Protein AF-0000000085123561 (afdb_homodimer)

Nearest PDB structures (foldseek):
  6b87-assembly1_A-2  TM=7.615E-01  e=7.372E+00  synthetic construct
  6b87-assembly2_B-3  TM=7.645E-01  e=9.432E+00  synthetic construct
  6b87-assembly1_A-2  TM=7.604E-01  e=7.372E+00  synthetic construct
  6b87-assembly2_B-3  TM=7.633E-01  e=9.432E+00  synthetic construct

Foldseek 3Di:
DVVVVVVVVVVVVVVVVVVVVVVVVVVVVVPCVVVVVVVVVVVVVVVVVVVVVVVVVVVLVVCVVVVHDSVVCVVVVVVVVVVVVVVVVVVVVVCVVVVVVV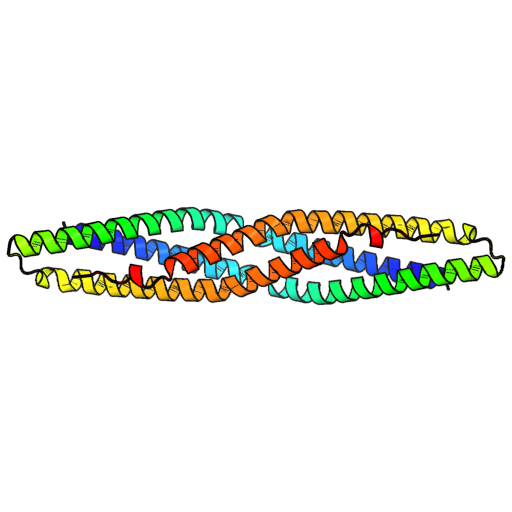VVVVVVVVVVVVVPPVPVPDPPD/DVVVVVVVVVVVVVVVVVVVVVVVVVVVVVPCVVVVVVVVVVVVVVVVVVVVVVVVVVVLVVCVVVVHDSVVCVVVVVVVVVVVVVVVVVVVVVCVVVVVVVVVVVVVVVVVVVVPPVPVPDPPD

Structure (mmCIF, N/CA/C/O backbone):
data_AF-0000000085123561-model_v1
#
loop_
_entity.id
_entity.type
_entity.pdbx_description
1 polymer 'FlgN family protein'
#
loop_
_atom_site.group_PDB
_atom_site.id
_atom_site.type_symbol
_atom_site.label_atom_id
_atom_site.label_alt_id
_atom_site.label_comp_id
_atom_site.label_asym_id
_atom_site.label_entity_id
_atom_site.label_seq_id
_atom_site.pdbx_PDB_ins_code
_atom_site.Cartn_x
_atom_site.Cartn_y
_atom_site.Cartn_z
_atom_site.occupancy
_atom_site.B_iso_or_equiv
_atom_site.auth_s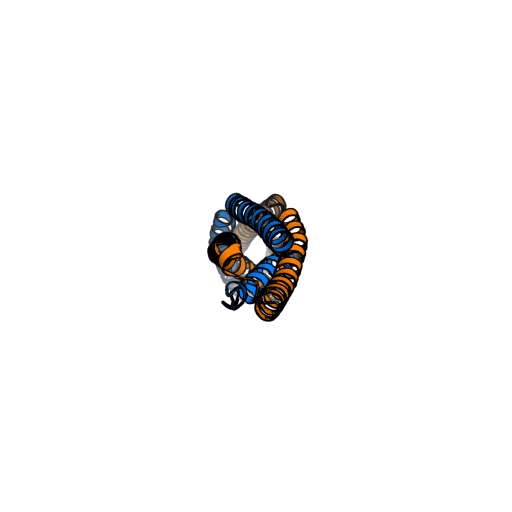eq_id
_atom_site.auth_comp_id
_atom_site.auth_asym_id
_atom_site.auth_atom_id
_atom_site.pdbx_PDB_model_num
ATOM 1 N N . MET A 1 1 ? -0.813 38.312 21 1 85 1 MET A N 1
ATOM 2 C CA . MET A 1 1 ? -1.494 37.031 21.031 1 85 1 MET A CA 1
ATOM 3 C C . MET A 1 1 ? -1.648 36.438 19.625 1 85 1 MET A C 1
ATOM 5 O O . MET A 1 1 ? -1.277 35.312 19.375 1 85 1 MET A O 1
ATOM 9 N N . ILE A 1 2 ? -1.761 37.375 18.703 1 90.06 2 ILE A N 1
ATOM 10 C CA . ILE A 1 2 ? -1.997 36.906 17.344 1 90.06 2 ILE A CA 1
ATOM 11 C C . ILE A 1 2 ? -0.682 36.469 16.703 1 90.06 2 ILE A C 1
ATOM 13 O O . ILE A 1 2 ? -0.621 35.406 16.062 1 90.06 2 ILE A O 1
ATOM 17 N N . LYS A 1 3 ? 0.391 37.281 17 1 90.94 3 LYS A N 1
ATOM 18 C CA . LYS A 1 3 ? 1.692 36.938 16.438 1 90.94 3 LYS A CA 1
ATOM 19 C C . LYS A 1 3 ? 2.193 35.594 16.938 1 90.94 3 LYS A C 1
ATOM 21 O O . LYS A 1 3 ? 2.744 34.781 16.172 1 90.94 3 LYS A O 1
ATOM 26 N N . ASN A 1 4 ? 1.927 35.281 18.188 1 94.25 4 ASN A N 1
ATOM 27 C CA . ASN A 1 4 ? 2.332 34.031 18.766 1 94.25 4 ASN A CA 1
ATOM 28 C C . ASN A 1 4 ? 1.591 32.844 18.125 1 94.25 4 ASN A C 1
ATOM 30 O O . ASN A 1 4 ? 2.186 31.797 17.859 1 94.25 4 ASN A O 1
ATOM 34 N N . ILE A 1 5 ? 0.312 33 17.844 1 96.19 5 ILE A N 1
ATOM 35 C CA . ILE A 1 5 ? -0.51 31.953 17.234 1 96.19 5 ILE A CA 1
ATOM 36 C C . ILE A 1 5 ? -0.031 31.688 15.805 1 96.19 5 ILE A C 1
ATOM 38 O O . ILE A 1 5 ? 0.181 30.547 15.414 1 96.19 5 ILE A O 1
ATOM 42 N N . THR A 1 6 ? 0.221 32.781 15.062 1 95 6 THR A N 1
ATOM 43 C CA . THR A 1 6 ? 0.634 32.625 13.672 1 95 6 THR A CA 1
ATOM 44 C C . THR A 1 6 ? 2.025 32 13.594 1 95 6 THR A C 1
ATOM 46 O O . THR A 1 6 ? 2.297 31.172 12.711 1 95 6 THR A O 1
ATOM 49 N N . ASP A 1 7 ? 2.879 32.406 14.547 1 95.62 7 ASP A N 1
ATOM 50 C CA . ASP A 1 7 ? 4.223 31.828 14.57 1 95.62 7 ASP A CA 1
ATOM 51 C C . ASP A 1 7 ? 4.18 30.328 14.867 1 95.62 7 ASP A C 1
ATOM 53 O O . ASP A 1 7 ? 4.898 29.547 14.242 1 95.62 7 ASP A O 1
ATOM 57 N N . GLU A 1 8 ? 3.348 29.922 15.781 1 96.75 8 GLU A N 1
ATOM 58 C CA . GLU A 1 8 ? 3.219 28.516 16.109 1 96.75 8 GLU A CA 1
ATOM 59 C C . GLU A 1 8 ? 2.627 27.719 14.945 1 96.75 8 GLU A C 1
ATOM 61 O O . GLU A 1 8 ? 3.105 26.641 14.617 1 96.75 8 GLU A O 1
ATOM 66 N N . MET A 1 9 ? 1.614 28.266 14.336 1 96.38 9 MET A N 1
ATOM 67 C CA . MET A 1 9 ? 1.015 27.609 13.18 1 96.38 9 MET A CA 1
ATOM 68 C C . MET A 1 9 ? 2.033 27.453 12.055 1 96.38 9 MET A C 1
ATOM 70 O O . MET A 1 9 ? 2.139 26.391 11.445 1 96.38 9 MET A O 1
ATOM 74 N N . SER A 1 10 ? 2.799 28.531 11.82 1 96.25 10 SER A N 1
ATOM 75 C CA . SER A 1 10 ? 3.816 28.484 10.773 1 96.25 10 SER A CA 1
ATOM 76 C C . SER A 1 10 ? 4.852 27.406 11.055 1 96.25 10 SER A C 1
ATOM 78 O O . SER A 1 10 ? 5.25 26.672 10.141 1 96.25 10 SER A O 1
ATOM 80 N N . SER A 1 11 ? 5.223 27.312 12.297 1 97.44 11 SER A N 1
ATOM 81 C CA . SER A 1 11 ? 6.191 26.297 12.695 1 97.44 11 SER A CA 1
ATOM 82 C C . SER A 1 11 ? 5.648 24.891 12.445 1 97.44 11 SER A C 1
ATOM 84 O O . SER A 1 11 ? 6.363 24.031 11.938 1 97.44 11 SER A O 1
ATOM 86 N N . LEU A 1 12 ? 4.379 24.688 12.758 1 97.06 12 LEU A N 1
ATOM 87 C CA . LEU A 1 12 ? 3.74 23.391 12.562 1 97.06 12 LEU A CA 1
ATOM 88 C C . LEU A 1 12 ? 3.596 23.062 11.078 1 97.06 12 LEU A C 1
ATOM 90 O O . LEU A 1 12 ? 3.795 21.922 10.664 1 97.06 12 LEU A O 1
ATOM 94 N N . VAL A 1 13 ? 3.312 24.047 10.281 1 96.31 13 VAL A N 1
ATOM 95 C CA . VAL A 1 13 ? 3.178 23.844 8.844 1 96.31 13 VAL A CA 1
ATOM 96 C C . VAL A 1 13 ? 4.516 23.422 8.25 1 96.31 13 VAL A C 1
ATOM 98 O O . VAL A 1 13 ? 4.574 22.516 7.41 1 96.31 13 VAL A O 1
ATOM 101 N N . ILE A 1 14 ? 5.559 24.078 8.711 1 96.38 14 ILE A N 1
ATOM 102 C CA . ILE A 1 14 ? 6.895 23.75 8.227 1 96.38 14 ILE A CA 1
ATOM 103 C C . ILE A 1 14 ? 7.234 22.297 8.586 1 96.38 14 ILE A C 1
ATOM 105 O O . ILE A 1 14 ? 7.73 21.547 7.746 1 96.38 14 ILE A O 1
ATOM 109 N N . LYS A 1 15 ? 6.918 21.875 9.789 1 96.69 15 LYS A N 1
ATOM 110 C CA . LYS A 1 15 ? 7.16 20.5 10.227 1 96.69 15 LYS A CA 1
ATOM 111 C C . LYS A 1 15 ? 6.359 19.516 9.398 1 96.69 15 LYS A C 1
ATOM 113 O O . LYS A 1 15 ? 6.871 18.453 9.008 1 96.69 15 LYS A O 1
ATOM 118 N N . MET A 1 16 ? 5.145 19.828 9.125 1 95.69 16 MET A N 1
ATOM 119 C CA . MET A 1 16 ? 4.273 19 8.297 1 95.69 16 MET A CA 1
ATOM 120 C C . MET A 1 16 ? 4.863 18.828 6.898 1 95.69 16 MET A C 1
ATOM 122 O O . MET A 1 16 ? 4.941 17.703 6.395 1 95.69 16 MET A O 1
ATOM 126 N N . LYS A 1 17 ? 5.238 19.938 6.332 1 96.19 17 LYS A N 1
ATOM 127 C CA . LYS A 1 17 ? 5.801 19.891 4.984 1 96.19 17 LYS A CA 1
ATOM 128 C C . LYS A 1 17 ? 7.039 19 4.941 1 96.19 17 LYS A C 1
ATOM 130 O O . LYS A 1 17 ? 7.223 18.234 4 1 96.19 17 LYS A O 1
ATOM 135 N N . ASP A 1 18 ? 7.836 19.094 5.973 1 96.44 18 ASP A N 1
ATOM 136 C CA . ASP A 1 18 ? 9.047 18.281 6.051 1 96.44 18 ASP A CA 1
ATOM 137 C C . ASP A 1 18 ? 8.711 16.797 6.121 1 96.44 18 ASP A C 1
ATOM 139 O O . ASP A 1 18 ? 9.328 15.977 5.434 1 96.44 18 ASP A O 1
ATOM 143 N N . LEU A 1 19 ? 7.742 16.438 6.93 1 94.69 19 LEU A N 1
ATOM 144 C CA . LEU A 1 19 ? 7.328 15.047 7.078 1 94.69 19 LEU A CA 1
ATOM 145 C C . LEU A 1 19 ? 6.738 14.516 5.773 1 94.69 19 LEU A C 1
ATOM 147 O O . LEU A 1 19 ? 7.043 13.391 5.367 1 94.69 19 LEU A O 1
ATOM 151 N N . ILE A 1 20 ? 5.957 15.312 5.09 1 94.31 20 ILE A N 1
ATOM 152 C CA . ILE A 1 20 ? 5.324 14.906 3.84 1 94.31 20 ILE A CA 1
ATOM 153 C C . ILE A 1 20 ? 6.395 14.703 2.768 1 94.31 20 ILE A C 1
ATOM 155 O O . ILE A 1 20 ? 6.348 13.727 2.018 1 94.31 20 ILE A O 1
ATOM 159 N N . ASN A 1 21 ? 7.367 15.625 2.756 1 95.19 21 ASN A N 1
ATOM 160 C CA . ASN A 1 21 ? 8.461 15.477 1.802 1 95.19 21 ASN A CA 1
ATOM 161 C C . ASN A 1 21 ? 9.258 14.203 2.057 1 95.19 21 ASN A C 1
ATOM 163 O O . ASN A 1 21 ? 9.648 13.516 1.115 1 95.19 21 ASN A O 1
ATOM 167 N N . SER A 1 22 ? 9.445 13.898 3.307 1 93.44 22 SER A N 1
ATOM 168 C CA . SER A 1 22 ? 10.125 12.656 3.666 1 93.44 22 SER A CA 1
ATOM 169 C C . SER A 1 22 ? 9.32 11.438 3.225 1 93.44 22 SER A C 1
ATOM 171 O O . SER A 1 22 ? 9.891 10.453 2.746 1 93.44 22 SER A O 1
ATOM 173 N N . ASP A 1 23 ? 7.945 11.484 3.408 1 92.31 23 ASP A N 1
ATOM 174 C CA . ASP A 1 23 ? 7.078 10.406 2.945 1 92.31 23 ASP A CA 1
ATOM 175 C C . ASP A 1 23 ? 7.219 10.195 1.44 1 92.31 23 ASP A C 1
ATOM 177 O O . ASP A 1 23 ? 7.363 9.062 0.978 1 92.31 23 ASP A O 1
ATOM 181 N N . ILE A 1 24 ? 7.223 11.273 0.739 1 92.25 24 ILE A N 1
ATOM 182 C CA . ILE A 1 24 ? 7.32 11.219 -0.715 1 92.25 24 ILE A CA 1
ATOM 183 C C . ILE A 1 24 ? 8.641 10.555 -1.117 1 92.25 24 ILE A C 1
ATOM 185 O O . ILE A 1 24 ? 8.656 9.664 -1.968 1 92.25 24 ILE A O 1
ATOM 189 N N . GLU A 1 25 ? 9.711 10.922 -0.472 1 91.06 25 GLU A N 1
ATOM 190 C CA . GLU A 1 25 ? 11.023 10.359 -0.771 1 91.06 25 GLU A CA 1
ATOM 191 C C . GLU A 1 25 ? 11.07 8.867 -0.466 1 91.06 25 GLU A C 1
ATOM 193 O O . GLU A 1 25 ? 11.578 8.078 -1.27 1 91.06 25 GLU A O 1
ATOM 198 N N . ASP A 1 26 ? 10.547 8.453 0.651 1 89.19 26 ASP A N 1
ATOM 199 C CA . ASP A 1 26 ? 10.547 7.055 1.062 1 89.19 26 ASP A CA 1
ATOM 200 C C . ASP A 1 26 ? 9.727 6.195 0.105 1 89.19 26 ASP A C 1
ATOM 202 O O . ASP A 1 26 ? 10.141 5.098 -0.265 1 89.19 26 ASP A O 1
ATOM 206 N N . ILE A 1 27 ? 8.555 6.684 -0.263 1 89.06 27 ILE A N 1
ATOM 207 C CA . ILE A 1 27 ? 7.648 5.945 -1.139 1 89.06 27 ILE A CA 1
ATOM 208 C C . ILE A 1 27 ? 8.281 5.781 -2.518 1 89.06 27 ILE A C 1
ATOM 210 O O . ILE A 1 27 ? 8.227 4.703 -3.107 1 89.06 27 ILE A O 1
ATOM 214 N N . LYS A 1 28 ? 8.969 6.797 -2.947 1 86.5 28 LYS A N 1
ATOM 215 C CA . LYS A 1 28 ? 9.641 6.738 -4.242 1 86.5 28 LYS A CA 1
ATOM 216 C C . LYS A 1 28 ? 10.836 5.781 -4.199 1 86.5 28 LYS A C 1
ATOM 218 O O . LYS A 1 28 ? 11.102 5.074 -5.168 1 86.5 28 LYS A O 1
ATOM 223 N N . ALA A 1 29 ? 11.5 5.691 -3.115 1 84.12 29 ALA A N 1
ATOM 224 C CA . ALA A 1 29 ? 12.703 4.867 -2.967 1 84.12 29 ALA A CA 1
ATOM 225 C C . ALA A 1 29 ? 12.344 3.389 -2.887 1 84.12 29 ALA A C 1
ATOM 227 O O . ALA A 1 29 ? 13.172 2.525 -3.189 1 84.12 29 ALA A O 1
ATOM 228 N N . ALA A 1 30 ? 11.133 3.043 -2.471 1 82.19 30 ALA A N 1
ATOM 229 C CA . ALA A 1 30 ? 10.727 1.651 -2.293 1 82.19 30 ALA A CA 1
ATOM 230 C C . ALA A 1 30 ? 10.531 0.959 -3.639 1 82.19 30 ALA A C 1
ATOM 232 O O . ALA A 1 30 ? 10.391 -0.264 -3.701 1 82.19 30 ALA A O 1
ATOM 233 N N . ARG A 1 31 ? 10.742 1.502 -4.832 1 75.19 31 ARG A N 1
ATOM 234 C CA . ARG A 1 31 ? 10.758 0.938 -6.176 1 75.19 31 ARG A CA 1
ATOM 235 C C . ARG A 1 31 ? 9.633 -0.079 -6.355 1 75.19 31 ARG A C 1
ATOM 237 O O . ARG A 1 31 ? 9.883 -1.229 -6.723 1 75.19 31 ARG A O 1
ATOM 244 N N . HIS A 1 32 ? 8.398 0.304 -6.277 1 84.69 32 HIS A N 1
ATOM 245 C CA . HIS A 1 32 ? 7.227 -0.561 -6.348 1 84.69 32 HIS A CA 1
ATOM 246 C C . HIS A 1 32 ? 7.027 -1.105 -7.758 1 84.69 32 HIS A C 1
ATOM 248 O O . HIS A 1 32 ? 6.297 -2.08 -7.949 1 84.69 32 HIS A O 1
ATOM 254 N N . GLU A 1 33 ? 7.777 -0.576 -8.656 1 80.38 33 GLU A N 1
ATOM 255 C CA . GLU A 1 33 ? 7.613 -0.98 -10.055 1 80.38 33 GLU A CA 1
ATOM 256 C C . GLU A 1 33 ? 8.016 -2.438 -10.258 1 80.38 33 GLU A C 1
ATOM 258 O O . GLU A 1 33 ? 7.395 -3.154 -11.039 1 80.38 33 GLU A O 1
ATOM 263 N N . LYS A 1 34 ? 9.023 -2.922 -9.555 1 85.38 34 LYS A N 1
ATOM 264 C CA . LYS A 1 34 ? 9.469 -4.309 -9.672 1 85.38 34 LYS A CA 1
ATOM 265 C C . LYS A 1 34 ? 8.383 -5.277 -9.195 1 85.38 34 LYS A C 1
ATOM 267 O O . LYS A 1 34 ? 8.188 -6.336 -9.797 1 85.38 34 LYS A O 1
ATOM 272 N N . LEU A 1 35 ? 7.695 -4.875 -8.195 1 86.5 35 LEU A N 1
ATOM 273 C CA . LEU A 1 35 ? 6.609 -5.691 -7.668 1 86.5 35 LEU A CA 1
ATOM 274 C C . LEU A 1 35 ? 5.484 -5.824 -8.688 1 86.5 35 LEU A C 1
ATOM 276 O O . LEU A 1 35 ? 4.922 -6.91 -8.852 1 86.5 35 LEU A O 1
ATOM 280 N N . LEU A 1 36 ? 5.258 -4.789 -9.406 1 83.44 36 LEU A N 1
ATOM 281 C CA . LEU A 1 36 ? 4.207 -4.781 -10.414 1 83.44 36 LEU A CA 1
ATOM 282 C C . LEU A 1 36 ? 4.559 -5.711 -11.578 1 83.44 36 LEU A C 1
ATOM 284 O O . LEU A 1 36 ? 3.717 -6.48 -12.039 1 83.44 36 LEU A O 1
ATOM 288 N N . ASP A 1 37 ? 5.777 -5.613 -11.969 1 86.75 37 ASP A N 1
ATOM 289 C CA . ASP A 1 37 ? 6.242 -6.453 -13.062 1 86.75 37 ASP A CA 1
ATOM 290 C C . ASP A 1 37 ? 6.141 -7.934 -12.703 1 86.75 37 ASP A C 1
ATOM 292 O O . ASP A 1 37 ? 5.699 -8.75 -13.516 1 86.75 37 ASP A O 1
ATOM 296 N N . ARG A 1 38 ? 6.488 -8.25 -11.492 1 90.56 38 ARG A N 1
ATOM 297 C CA . ARG A 1 38 ? 6.441 -9.641 -11.055 1 90.56 38 ARG A CA 1
ATOM 298 C C . ARG A 1 38 ? 5.004 -10.133 -10.961 1 90.56 38 ARG A C 1
ATOM 300 O O . ARG A 1 38 ? 4.738 -11.328 -11.133 1 90.56 38 ARG A O 1
ATOM 307 N N . ASN A 1 39 ? 4.082 -9.227 -10.758 1 87.56 39 ASN A N 1
ATOM 308 C CA . ASN A 1 39 ? 2.682 -9.625 -10.672 1 87.56 39 ASN A CA 1
ATOM 309 C C . ASN A 1 39 ? 2.158 -10.141 -12.008 1 87.56 39 ASN A C 1
ATOM 311 O O . ASN A 1 39 ? 1.398 -11.109 -12.047 1 87.56 39 ASN A O 1
ATOM 315 N N . ASP A 1 40 ? 2.584 -9.461 -13.055 1 87.38 40 ASP A N 1
ATOM 316 C CA . ASP A 1 40 ? 2.189 -9.922 -14.383 1 87.38 40 ASP A CA 1
ATOM 317 C C . ASP A 1 40 ? 2.717 -11.328 -14.656 1 87.38 40 ASP A C 1
ATOM 319 O O . ASP A 1 40 ? 1.976 -12.188 -15.125 1 87.38 40 ASP A O 1
ATOM 323 N N . ASP A 1 41 ? 3.957 -11.531 -14.305 1 91.81 41 ASP A N 1
ATOM 324 C CA . ASP A 1 41 ? 4.562 -12.844 -14.492 1 91.81 41 ASP A CA 1
ATOM 325 C C . ASP A 1 41 ? 3.883 -13.891 -13.609 1 91.81 41 ASP A C 1
ATOM 327 O O . ASP A 1 41 ? 3.572 -14.992 -14.062 1 91.81 41 ASP A O 1
ATOM 331 N N . LYS A 1 42 ? 3.627 -13.492 -12.422 1 92.44 42 LYS A N 1
ATOM 332 C CA . LYS A 1 42 ? 2.984 -14.414 -11.492 1 92.44 42 LYS A CA 1
ATOM 333 C C . LYS A 1 42 ? 1.605 -14.828 -11.992 1 92.44 42 LYS A C 1
ATOM 335 O O . LYS A 1 42 ? 1.242 -16 -11.906 1 92.44 42 LYS A O 1
ATOM 340 N N . GLN A 1 43 ? 0.894 -13.914 -12.555 1 89.94 43 GLN A N 1
ATOM 341 C CA . GLN A 1 43 ? -0.43 -14.219 -13.086 1 89.94 43 GLN A CA 1
ATOM 342 C C . GLN A 1 43 ? -0.338 -15.18 -14.273 1 89.94 43 GLN A C 1
ATOM 344 O O . GLN A 1 43 ? -1.126 -16.125 -14.375 1 89.94 43 GLN A O 1
ATOM 349 N N . LYS A 1 44 ? 0.633 -14.93 -15.062 1 93.25 44 LYS A N 1
ATOM 350 C CA . LYS A 1 44 ? 0.851 -15.805 -16.203 1 93.25 44 LYS A CA 1
ATOM 351 C C . LYS A 1 44 ? 1.189 -17.219 -15.758 1 93.25 44 LYS A C 1
ATOM 353 O O . LYS A 1 44 ? 0.635 -18.188 -16.281 1 93.25 44 LYS A O 1
ATOM 358 N N . TYR A 1 45 ? 2.139 -17.375 -14.773 1 93.88 45 TYR A N 1
ATOM 359 C CA . TYR A 1 45 ? 2.527 -18.688 -14.258 1 93.88 45 TYR A CA 1
ATOM 360 C C . TYR A 1 45 ? 1.345 -19.375 -13.602 1 93.88 45 TYR A C 1
ATOM 362 O O . TYR A 1 45 ? 1.136 -20.578 -13.805 1 93.88 45 TYR A O 1
ATOM 370 N N . MET A 1 46 ? 0.567 -18.641 -12.938 1 91.69 46 MET A N 1
ATOM 371 C CA . MET A 1 46 ? -0.587 -19.219 -12.258 1 91.69 46 MET A CA 1
ATOM 372 C C . MET A 1 46 ? -1.604 -19.766 -13.258 1 91.69 46 MET A C 1
ATOM 374 O O . MET A 1 46 ? -2.104 -20.875 -13.109 1 91.69 46 MET A O 1
ATOM 378 N N . ASP A 1 47 ? -1.906 -18.953 -14.266 1 91.19 47 ASP A N 1
ATOM 379 C CA . ASP A 1 47 ? -2.834 -19.375 -15.305 1 91.19 47 ASP A CA 1
ATOM 380 C C . ASP A 1 47 ? -2.342 -20.656 -15.992 1 91.19 47 ASP A C 1
ATOM 382 O O . ASP A 1 47 ? -3.125 -21.578 -16.234 1 91.19 47 ASP A O 1
ATOM 386 N N . ARG A 1 48 ? -1.106 -20.719 -16.25 1 94.75 48 ARG A N 1
ATOM 387 C CA . ARG A 1 48 ? -0.516 -21.891 -16.922 1 94.75 48 ARG A CA 1
ATOM 388 C C . ARG A 1 48 ? -0.561 -23.109 -16 1 94.75 48 ARG A C 1
ATOM 390 O O . ARG A 1 48 ? -0.832 -24.219 -16.469 1 94.75 48 ARG A O 1
ATOM 397 N N . ILE A 1 49 ? -0.319 -22.906 -14.75 1 94.56 49 ILE A N 1
ATOM 398 C CA . ILE A 1 49 ? -0.368 -24 -13.789 1 94.56 49 ILE A CA 1
ATOM 399 C C . ILE A 1 49 ? -1.78 -24.578 -13.734 1 94.56 49 ILE A C 1
ATOM 401 O O . ILE A 1 49 ? -1.958 -25.797 -13.742 1 94.56 49 ILE A O 1
ATOM 405 N N . ILE A 1 50 ? -2.777 -23.75 -13.734 1 90.38 50 ILE A N 1
ATOM 406 C CA . ILE A 1 50 ? -4.172 -24.172 -13.688 1 90.38 50 ILE A CA 1
ATOM 407 C C . ILE A 1 50 ? -4.508 -24.969 -14.953 1 90.38 50 ILE A C 1
ATOM 409 O O . ILE A 1 50 ? -5.152 -26.016 -14.875 1 90.38 50 ILE A O 1
ATOM 413 N N . GLU A 1 51 ? -4.066 -24.453 -16.062 1 94.12 51 GLU A N 1
ATOM 414 C CA . GLU A 1 51 ? -4.27 -25.156 -17.328 1 94.12 51 GLU A CA 1
ATOM 415 C C . GLU A 1 51 ? -3.609 -26.531 -17.312 1 94.12 51 GLU A C 1
ATOM 417 O O . GLU A 1 51 ? -4.227 -27.516 -17.703 1 94.12 51 GLU A O 1
ATOM 422 N N . LEU A 1 52 ? -2.387 -26.594 -16.828 1 95.44 52 LEU A N 1
ATOM 423 C CA . LEU A 1 52 ? -1.628 -27.844 -16.797 1 95.44 52 LEU A CA 1
ATOM 424 C C . LEU A 1 52 ? -2.242 -28.828 -15.812 1 95.44 52 LEU A C 1
ATOM 426 O O . LEU A 1 52 ? -2.207 -30.047 -16.031 1 95.44 52 LEU A O 1
ATOM 430 N N . ARG A 1 53 ? -2.719 -28.359 -14.773 1 93.56 53 ARG A N 1
ATOM 431 C CA . ARG A 1 53 ? -3.416 -29.203 -13.812 1 93.56 53 ARG A CA 1
ATOM 432 C C . ARG A 1 53 ? -4.598 -29.906 -14.477 1 93.56 53 ARG A C 1
ATOM 434 O O . ARG A 1 53 ? -4.793 -31.109 -14.289 1 93.56 53 ARG A O 1
ATOM 441 N N . LYS A 1 54 ? -5.434 -29.141 -15.148 1 93.19 54 LYS A N 1
ATOM 442 C CA . LYS A 1 54 ? -6.555 -29.719 -15.883 1 93.19 54 LYS A CA 1
ATOM 443 C C . LYS A 1 54 ? -6.078 -30.781 -16.859 1 93.19 54 LYS A C 1
ATOM 445 O O . LYS A 1 54 ? -6.648 -31.875 -16.922 1 93.19 54 LYS A O 1
ATOM 450 N N . ASN A 1 55 ? -5.027 -30.484 -17.656 1 95 55 ASN A N 1
ATOM 451 C CA . ASN A 1 55 ? -4.445 -31.422 -18.609 1 95 55 ASN A CA 1
ATOM 452 C C . ASN A 1 55 ? -3.973 -32.688 -17.906 1 95 55 ASN A C 1
ATOM 454 O O . ASN A 1 55 ? -4.16 -33.812 -18.422 1 95 55 ASN A O 1
ATOM 458 N N . LEU A 1 56 ? -3.283 -32.5 -16.766 1 94.44 56 LEU A N 1
ATOM 459 C CA . LEU A 1 56 ? -2.775 -33.656 -15.984 1 94.44 56 LEU A CA 1
ATOM 460 C C . LEU A 1 56 ? -3.912 -34.562 -15.57 1 94.44 56 LEU A C 1
ATOM 462 O O . LEU A 1 56 ? -3.824 -35.781 -15.742 1 94.44 56 LEU A O 1
ATOM 466 N N . ASN A 1 57 ? -4.98 -34 -15.094 1 92.25 57 ASN A N 1
ATOM 467 C CA . ASN A 1 57 ? -6.145 -34.781 -14.703 1 92.25 57 ASN A CA 1
ATOM 468 C C . ASN A 1 57 ? -6.723 -35.562 -15.875 1 92.25 57 ASN A C 1
ATOM 470 O O . ASN A 1 57 ? -7.012 -36.75 -15.758 1 92.25 57 ASN A O 1
ATOM 474 N N . ASP A 1 58 ? -6.891 -34.875 -17 1 93.5 58 ASP A N 1
ATOM 475 C CA . ASP A 1 58 ? -7.418 -35.5 -18.203 1 93.5 58 ASP A CA 1
ATOM 476 C C . ASP A 1 58 ? -6.535 -36.688 -18.625 1 93.5 58 ASP A C 1
ATOM 478 O O . ASP A 1 58 ? -7.039 -37.75 -18.969 1 93.5 58 ASP A O 1
ATOM 482 N N . GLU A 1 59 ? -5.25 -36.5 -18.594 1 92.94 59 GLU A N 1
ATOM 483 C CA . GLU A 1 59 ? -4.305 -37.531 -19.031 1 92.94 59 GLU A CA 1
ATOM 484 C C . GLU A 1 59 ? -4.316 -38.719 -18.094 1 92.94 59 GLU A C 1
ATOM 486 O O . GLU A 1 59 ? -4.211 -39.875 -18.531 1 92.94 59 GLU A O 1
ATOM 491 N N . LEU A 1 60 ? -4.402 -38.469 -16.781 1 92.06 60 LEU A N 1
ATOM 492 C CA . LEU A 1 60 ? -4.477 -39.531 -15.797 1 92.06 60 LEU A CA 1
ATOM 493 C C . LEU A 1 60 ? -5.715 -40.406 -16.031 1 92.06 60 LEU A C 1
ATOM 495 O O . LEU A 1 60 ? -5.641 -41.625 -16 1 92.06 60 LEU A O 1
ATOM 499 N N . VAL A 1 61 ? -6.852 -39.781 -16.328 1 90.94 61 VAL A N 1
ATOM 500 C CA . VAL A 1 61 ? -8.102 -40.469 -16.609 1 90.94 61 VAL A CA 1
ATOM 501 C C . VAL A 1 61 ? -7.957 -41.281 -17.875 1 90.94 61 VAL A C 1
ATOM 503 O O . VAL A 1 61 ? -8.352 -42.469 -17.922 1 90.94 61 VAL A O 1
ATOM 506 N N . ASN A 1 62 ? -7.402 -40.719 -18.938 1 93 62 ASN A N 1
ATOM 507 C CA . ASN A 1 62 ? -7.191 -41.406 -20.188 1 93 62 ASN A CA 1
ATOM 508 C C . ASN A 1 62 ? -6.324 -42.656 -20 1 93 62 ASN A C 1
ATOM 510 O O . ASN A 1 62 ? -6.625 -43.719 -20.562 1 93 62 ASN A O 1
ATOM 514 N N . LYS A 1 63 ? -5.223 -42.531 -19.219 1 91.88 63 LYS A N 1
ATOM 515 C CA . LYS A 1 63 ? -4.324 -43.656 -18.984 1 91.88 63 LYS A CA 1
ATOM 516 C C . LYS A 1 63 ? -5.023 -44.781 -18.203 1 91.88 63 LYS A C 1
ATOM 518 O O . LYS A 1 63 ? -4.82 -45.938 -18.484 1 91.88 63 LYS A O 1
ATOM 523 N N . MET A 1 64 ? -5.82 -44.438 -17.297 1 89.94 64 MET A N 1
ATOM 524 C CA . MET A 1 64 ? -6.609 -45.406 -16.547 1 89.94 64 MET A CA 1
ATOM 525 C C . MET A 1 64 ? -7.535 -46.188 -17.469 1 89.94 64 MET A C 1
ATOM 527 O O . MET A 1 64 ? -7.645 -47.406 -17.359 1 89.94 64 MET A O 1
ATOM 531 N N . GLN A 1 65 ? -8.156 -45.5 -18.391 1 92.44 65 GLN A N 1
ATOM 532 C CA . GLN A 1 65 ? -9.086 -46.125 -19.328 1 92.44 65 GLN A CA 1
ATOM 533 C C . GLN A 1 65 ? -8.352 -47.062 -20.297 1 92.44 65 GLN A C 1
ATOM 535 O O . GLN A 1 65 ? -8.922 -48.062 -20.766 1 92.44 65 GLN A O 1
ATOM 540 N N . GLU A 1 66 ? -7.078 -46.781 -20.531 1 92.62 66 GLU A N 1
ATOM 541 C CA . GLU A 1 66 ? -6.242 -47.594 -21.406 1 92.62 66 GLU A CA 1
ATOM 542 C C . GLU A 1 66 ? -5.691 -48.812 -20.672 1 92.62 66 GLU A C 1
ATOM 544 O O . GLU A 1 66 ? -4.984 -49.625 -21.266 1 92.62 66 GLU A O 1
ATOM 549 N N . GLY A 1 67 ? -5.926 -48.875 -19.312 1 91 67 GLY A N 1
ATOM 550 C CA . GLY A 1 67 ? -5.484 -50 -18.531 1 91 67 GLY A CA 1
ATOM 551 C C . GLY A 1 67 ? -4.098 -49.812 -17.938 1 91 67 GLY A C 1
ATOM 552 O O . GLY A 1 67 ? -3.49 -50.781 -17.453 1 91 67 GLY A O 1
ATOM 553 N N . VAL A 1 68 ? -3.547 -48.594 -18.094 1 88.44 68 VAL A N 1
ATOM 554 C CA . VAL A 1 68 ? -2.236 -48.281 -17.531 1 88.44 68 VAL A CA 1
ATOM 555 C C . VAL A 1 68 ? -2.35 -48.156 -16.016 1 88.44 68 VAL A C 1
ATOM 557 O O . VAL A 1 68 ? -3.312 -47.594 -15.508 1 88.44 68 VAL A O 1
ATOM 560 N N . ASP A 1 69 ? -1.433 -48.812 -15.266 1 90.5 69 ASP A N 1
ATOM 561 C CA . ASP A 1 69 ? -1.349 -48.625 -13.82 1 90.5 69 ASP A CA 1
ATOM 562 C C . ASP A 1 69 ? -0.866 -47.25 -13.461 1 90.5 69 ASP A C 1
ATOM 564 O O . ASP A 1 69 ? 0.323 -46.938 -13.578 1 90.5 69 ASP A O 1
ATOM 568 N N . ILE A 1 70 ? -1.724 -46.406 -13.016 1 86.62 70 ILE A N 1
ATOM 569 C CA . ILE A 1 70 ? -1.479 -45 -12.734 1 86.62 70 ILE A CA 1
ATOM 570 C C . ILE A 1 70 ? -0.516 -44.844 -11.555 1 86.62 70 ILE A C 1
ATOM 572 O O . ILE A 1 70 ? 0.067 -43.781 -11.344 1 86.62 70 ILE A O 1
ATOM 576 N N . ASN A 1 71 ? -0.348 -45.969 -10.789 1 88.31 71 ASN A N 1
ATOM 577 C CA . ASN A 1 71 ? 0.606 -45.938 -9.688 1 88.31 71 ASN A CA 1
ATOM 578 C C . ASN A 1 71 ? 2.025 -45.688 -10.172 1 88.31 71 ASN A C 1
ATOM 580 O O . ASN A 1 71 ? 2.879 -45.25 -9.398 1 88.31 71 ASN A O 1
ATOM 584 N N . THR A 1 72 ? 2.215 -45.812 -11.445 1 89.5 72 THR A N 1
ATOM 585 C CA . THR A 1 72 ? 3.521 -45.562 -12.047 1 89.5 72 THR A CA 1
ATOM 586 C C . THR A 1 72 ? 3.871 -44.094 -11.984 1 89.5 72 THR A C 1
ATOM 588 O O . THR A 1 72 ? 5.051 -43.719 -11.953 1 89.5 72 THR A O 1
ATOM 591 N N . TYR A 1 73 ? 2.785 -43.25 -11.82 1 89.94 73 TYR A N 1
ATOM 592 C CA . TYR A 1 73 ? 3.008 -41.812 -11.805 1 89.94 73 TYR A CA 1
ATOM 593 C C . TYR A 1 73 ? 2.824 -41.25 -10.398 1 89.94 73 TYR A C 1
ATOM 595 O O . TYR A 1 73 ? 2.807 -40.031 -10.211 1 89.94 73 TYR A O 1
ATOM 603 N N . ARG A 1 74 ? 2.652 -42.094 -9.477 1 89.12 74 ARG A N 1
ATOM 604 C CA . ARG A 1 74 ? 2.324 -41.688 -8.109 1 89.12 74 ARG A CA 1
ATOM 605 C C . ARG A 1 74 ? 3.408 -40.781 -7.531 1 89.12 74 ARG A C 1
ATOM 607 O O . ARG A 1 74 ? 3.105 -39.75 -6.934 1 89.12 74 ARG A O 1
ATOM 614 N N . ASP A 1 75 ? 4.672 -41.156 -7.785 1 91.5 75 ASP A N 1
ATOM 615 C CA . ASP A 1 75 ? 5.773 -40.344 -7.246 1 91.5 75 ASP A CA 1
ATOM 616 C C . ASP A 1 75 ? 5.77 -38.938 -7.824 1 91.5 75 ASP A C 1
ATOM 618 O O . ASP A 1 75 ? 5.969 -37.969 -7.098 1 91.5 75 ASP A O 1
ATOM 622 N N . ASP A 1 76 ? 5.5 -38.812 -9.102 1 90.88 76 ASP A N 1
ATOM 623 C CA . ASP A 1 76 ? 5.469 -37.5 -9.758 1 90.88 76 ASP A CA 1
ATOM 624 C C . ASP A 1 76 ? 4.312 -36.656 -9.242 1 90.88 76 ASP A C 1
ATOM 626 O O . ASP A 1 76 ? 4.492 -35.469 -8.945 1 90.88 76 ASP A O 1
ATOM 630 N N . VAL A 1 77 ? 3.191 -37.281 -9.07 1 91.69 77 VAL A N 1
ATOM 631 C CA . VAL A 1 77 ? 1.988 -36.562 -8.641 1 91.69 77 VAL A CA 1
ATOM 632 C C . VAL A 1 77 ? 2.131 -36.156 -7.176 1 91.69 77 VAL A C 1
ATOM 634 O O . VAL A 1 77 ? 1.778 -35.031 -6.805 1 91.69 77 VAL A O 1
ATOM 637 N N . ASP A 1 78 ? 2.699 -37.062 -6.367 1 91.81 78 ASP A N 1
ATOM 638 C CA . ASP A 1 78 ? 2.916 -36.75 -4.957 1 91.81 78 ASP A CA 1
ATOM 639 C C . ASP A 1 78 ? 3.863 -35.562 -4.797 1 91.81 78 ASP A C 1
ATOM 641 O O . ASP A 1 78 ? 3.621 -34.688 -3.98 1 91.81 78 ASP A O 1
ATOM 645 N N . THR A 1 79 ? 4.941 -35.594 -5.555 1 93.56 79 THR A N 1
ATOM 646 C CA . THR A 1 79 ? 5.914 -34.531 -5.512 1 93.56 79 THR A CA 1
ATOM 647 C C . THR A 1 79 ? 5.273 -33.188 -5.914 1 93.56 79 THR A C 1
ATOM 649 O O . THR A 1 79 ? 5.477 -32.188 -5.254 1 93.56 79 THR A O 1
ATOM 652 N N . LEU A 1 80 ? 4.473 -33.188 -6.957 1 94.06 80 LEU A N 1
ATOM 653 C CA . LEU A 1 80 ? 3.783 -32 -7.438 1 94.06 80 LEU A CA 1
ATOM 654 C C . LEU A 1 80 ? 2.803 -31.484 -6.391 1 94.06 80 LEU A C 1
ATOM 656 O O . LEU A 1 80 ? 2.736 -30.281 -6.145 1 94.06 80 LEU A O 1
ATOM 660 N N . GLU A 1 81 ? 2.104 -32.375 -5.781 1 92.25 81 GLU A N 1
ATOM 661 C CA . GLU A 1 81 ? 1.156 -31.984 -4.738 1 92.25 81 GLU A CA 1
ATOM 662 C C . GLU A 1 81 ? 1.864 -31.297 -3.578 1 92.25 81 GLU A C 1
ATOM 664 O O . GLU A 1 81 ? 1.371 -30.297 -3.049 1 92.25 81 GLU A O 1
ATOM 669 N N . GLN A 1 82 ? 2.969 -31.828 -3.223 1 94.38 82 GLN A N 1
ATOM 670 C CA . GLN A 1 82 ? 3.764 -31.219 -2.162 1 94.38 82 GLN A CA 1
ATOM 671 C C . GLN A 1 82 ? 4.227 -29.812 -2.561 1 94.38 82 GLN A C 1
ATOM 673 O O . GLN A 1 82 ? 4.172 -28.891 -1.752 1 94.38 82 GLN A O 1
ATOM 678 N N . GLN A 1 83 ? 4.652 -29.656 -3.793 1 94.5 83 GLN A N 1
ATOM 679 C CA . GLN A 1 83 ? 5.113 -28.375 -4.301 1 94.5 83 GLN A CA 1
ATOM 680 C C . GLN A 1 83 ? 3.977 -27.359 -4.348 1 94.5 83 GLN A C 1
ATOM 682 O O . GLN A 1 83 ? 4.168 -26.188 -4.004 1 94.5 83 GLN A O 1
ATOM 687 N N . LEU A 1 84 ? 2.816 -27.781 -4.723 1 92.56 84 LEU A N 1
ATOM 688 C CA . LEU A 1 84 ? 1.644 -26.922 -4.766 1 92.56 84 LEU A CA 1
ATOM 689 C C . LEU A 1 84 ? 1.229 -26.5 -3.363 1 92.56 84 LEU A C 1
ATOM 691 O O . LEU A 1 84 ? 0.8 -25.359 -3.156 1 92.56 84 LEU A O 1
ATOM 695 N N . GLN A 1 85 ? 1.36 -27.422 -2.428 1 92.44 85 GLN A N 1
ATOM 696 C CA . GLN A 1 85 ? 1.078 -27.078 -1.036 1 92.44 85 GLN A CA 1
ATOM 697 C C . GLN A 1 85 ? 2.053 -26.031 -0.513 1 92.44 85 GLN A C 1
ATOM 699 O O . GLN A 1 85 ? 1.65 -25.094 0.174 1 92.44 85 GLN A O 1
ATOM 704 N N . GLU A 1 86 ? 3.297 -26.188 -0.844 1 93.94 86 GLU A N 1
ATOM 705 C CA . GLU A 1 86 ? 4.312 -25.219 -0.451 1 93.94 86 GLU A CA 1
ATOM 706 C C . GLU A 1 86 ? 4.027 -23.844 -1.049 1 93.94 86 GLU A C 1
ATOM 708 O O . GLU A 1 86 ? 4.195 -22.828 -0.379 1 93.94 86 GLU A O 1
ATOM 713 N N . LEU A 1 87 ? 3.646 -23.797 -2.275 1 93.5 87 LEU A N 1
ATOM 714 C CA . LEU A 1 87 ? 3.285 -22.547 -2.943 1 93.5 87 LEU A CA 1
ATOM 715 C C . LEU A 1 87 ? 2.115 -21.875 -2.234 1 93.5 87 LEU A C 1
ATOM 717 O O . LEU A 1 87 ? 2.127 -20.656 -2.031 1 93.5 87 LEU A O 1
ATOM 721 N N . HIS A 1 88 ? 1.173 -22.688 -1.831 1 90.5 88 HIS A N 1
ATOM 722 C CA . HIS A 1 88 ? 0.016 -22.172 -1.106 1 90.5 88 HIS A CA 1
ATOM 723 C C . HIS A 1 88 ? 0.431 -21.531 0.215 1 90.5 88 HIS A C 1
ATOM 725 O O . HIS A 1 88 ? -0.027 -20.438 0.553 1 90.5 88 HIS A O 1
ATOM 731 N N . ILE A 1 89 ? 1.299 -22.172 0.931 1 92.25 89 ILE A N 1
ATOM 732 C CA . ILE A 1 89 ? 1.785 -21.672 2.215 1 92.25 89 ILE A CA 1
ATOM 733 C C . ILE A 1 89 ? 2.553 -20.375 2.008 1 92.25 89 ILE A C 1
ATOM 735 O O . ILE A 1 89 ? 2.387 -19.422 2.771 1 92.25 89 ILE A O 1
ATOM 739 N N . LEU A 1 90 ? 3.332 -20.328 0.937 1 92.88 90 LEU A N 1
ATOM 740 C CA . LEU A 1 90 ? 4.117 -19.141 0.624 1 92.88 90 LEU A CA 1
ATOM 741 C C . LEU A 1 90 ? 3.209 -17.969 0.267 1 92.88 90 LEU A C 1
ATOM 743 O O . LEU A 1 90 ? 3.457 -16.844 0.686 1 92.88 90 LEU A O 1
ATOM 747 N N . ASN A 1 91 ? 2.164 -18.219 -0.471 1 90.56 91 ASN A N 1
ATOM 748 C CA . ASN A 1 91 ? 1.172 -17.203 -0.797 1 90.56 91 ASN A CA 1
ATOM 749 C C . ASN A 1 91 ? 0.516 -16.625 0.459 1 90.56 91 ASN A C 1
ATOM 751 O O . ASN A 1 91 ? 0.283 -15.422 0.552 1 90.56 91 ASN A O 1
ATOM 755 N N . ALA A 1 92 ? 0.219 -17.516 1.357 1 90.06 92 ALA A N 1
ATOM 756 C CA . ALA A 1 92 ? -0.377 -17.078 2.617 1 90.06 92 ALA A CA 1
ATOM 757 C C . ALA A 1 92 ? 0.582 -16.188 3.396 1 90.06 92 ALA A C 1
ATOM 759 O O . ALA A 1 92 ? 0.16 -15.203 4.012 1 90.06 92 ALA A O 1
ATOM 760 N N . LYS A 1 93 ? 1.805 -16.516 3.418 1 92.62 93 LYS A N 1
ATOM 761 C CA . LYS A 1 93 ? 2.822 -15.703 4.074 1 92.62 93 LYS A CA 1
ATOM 762 C C . LYS A 1 93 ? 2.918 -14.32 3.432 1 92.62 93 LYS A C 1
ATOM 764 O O . LYS A 1 93 ? 2.955 -13.312 4.133 1 92.62 93 LYS A O 1
ATOM 769 N N . LEU A 1 94 ? 2.961 -14.297 2.148 1 93 94 LEU A N 1
ATOM 770 C CA . LEU A 1 94 ? 2.977 -13.031 1.428 1 93 94 LEU A CA 1
ATOM 771 C C . LEU A 1 94 ? 1.758 -12.188 1.788 1 93 94 LEU A C 1
ATOM 773 O O . LEU A 1 94 ? 1.886 -10.992 2.066 1 93 94 LEU A O 1
ATOM 777 N N . ALA A 1 95 ? 0.581 -12.828 1.84 1 90.56 95 ALA A N 1
ATOM 778 C CA . ALA A 1 95 ? -0.656 -12.133 2.186 1 90.56 95 ALA A CA 1
ATOM 779 C C . ALA A 1 95 ? -0.559 -11.492 3.568 1 90.56 95 ALA A C 1
ATOM 781 O O . ALA A 1 95 ? -0.974 -10.352 3.762 1 90.56 95 ALA A O 1
ATOM 782 N N . SER A 1 96 ? 0.041 -12.195 4.441 1 92.31 96 SER A N 1
ATOM 783 C CA . SER A 1 96 ? 0.139 -11.719 5.82 1 92.31 96 SER A CA 1
ATOM 784 C C . SER A 1 96 ? 1.039 -10.492 5.914 1 92.31 96 SER A C 1
ATOM 786 O O . SER A 1 96 ? 0.851 -9.641 6.793 1 92.31 96 SER A O 1
ATOM 788 N N . ILE A 1 97 ? 1.972 -10.328 5 1 91.12 97 ILE A N 1
ATOM 789 C CA . ILE A 1 97 ? 2.908 -9.211 4.98 1 91.12 97 ILE A CA 1
ATOM 790 C C . ILE A 1 97 ? 2.297 -8.031 4.223 1 91.12 97 ILE A C 1
ATOM 792 O O . ILE A 1 97 ? 2.484 -6.875 4.598 1 91.12 97 ILE A O 1
ATOM 796 N N . VAL A 1 98 ? 1.537 -8.367 3.246 1 90.44 98 VAL A N 1
ATOM 797 C CA . VAL A 1 98 ? 1.024 -7.348 2.332 1 90.44 98 VAL A CA 1
ATOM 798 C C . VAL A 1 98 ? -0.204 -6.676 2.941 1 90.44 98 VAL A C 1
ATOM 800 O O . VAL A 1 98 ? -0.412 -5.473 2.77 1 90.44 98 VAL A O 1
ATOM 803 N N . LEU A 1 99 ? -0.985 -7.375 3.779 1 90.81 99 LEU A N 1
ATOM 804 C CA . LEU A 1 99 ? -2.258 -6.879 4.289 1 90.81 99 LEU A CA 1
ATOM 805 C C . LEU A 1 99 ? -2.049 -5.645 5.16 1 90.81 99 LEU A C 1
ATOM 807 O O . LEU A 1 99 ? -2.711 -4.621 4.965 1 90.81 99 LEU A O 1
ATOM 811 N N . PRO A 1 100 ? -1.137 -5.672 6.066 1 89.19 100 PRO A N 1
ATOM 812 C CA . PRO A 1 100 ? -0.912 -4.484 6.891 1 89.19 100 PRO A CA 1
ATOM 813 C C . PRO A 1 100 ? -0.377 -3.301 6.09 1 89.19 100 PRO A C 1
ATOM 815 O O . PRO A 1 100 ? -0.678 -2.148 6.406 1 89.19 100 PRO A O 1
ATOM 818 N N . ILE A 1 101 ? 0.358 -3.541 5.066 1 88.5 101 ILE A N 1
ATOM 819 C CA . ILE A 1 101 ? 0.901 -2.479 4.227 1 88.5 101 ILE A CA 1
ATOM 820 C C . ILE A 1 101 ? -0.224 -1.83 3.424 1 88.5 101 ILE A C 1
ATOM 822 O O . ILE A 1 101 ? -0.284 -0.604 3.305 1 88.5 101 ILE A O 1
ATOM 826 N N . GLN A 1 102 ? -1.066 -2.697 2.918 1 89.44 102 GLN A N 1
ATOM 827 C CA . GLN A 1 102 ? -2.246 -2.193 2.225 1 89.44 102 GLN A CA 1
ATOM 828 C C . GLN A 1 102 ? -3.068 -1.279 3.129 1 89.44 102 GLN A C 1
ATOM 830 O O . GLN A 1 102 ? -3.52 -0.216 2.701 1 89.44 102 GLN A O 1
ATOM 835 N N . GLN A 1 103 ? -3.25 -1.681 4.336 1 90.12 103 GLN A N 1
ATOM 836 C CA . GLN A 1 103 ? -4.008 -0.895 5.301 1 90.12 103 GLN A CA 1
ATOM 837 C C . GLN A 1 103 ? -3.316 0.431 5.598 1 90.12 103 GLN A C 1
ATOM 839 O O . GLN A 1 103 ? -3.971 1.469 5.715 1 90.12 103 GLN A O 1
ATOM 844 N N . MET A 1 104 ? -2.039 0.371 5.703 1 88.06 104 MET A N 1
ATOM 845 C CA . MET A 1 104 ? -1.257 1.576 5.961 1 88.06 104 MET A CA 1
ATOM 846 C C . MET A 1 104 ? -1.483 2.615 4.867 1 88.06 104 MET A C 1
ATOM 848 O O . MET A 1 104 ? -1.768 3.777 5.16 1 88.06 104 MET A O 1
ATOM 852 N N . TYR A 1 105 ? -1.38 2.229 3.66 1 89.12 105 TYR A N 1
ATOM 853 C CA . TYR A 1 105 ? -1.551 3.162 2.553 1 89.12 105 TYR A CA 1
ATOM 854 C C . TYR A 1 105 ? -2.998 3.627 2.449 1 89.12 105 TYR A C 1
ATOM 856 O O . TYR A 1 105 ? -3.264 4.773 2.074 1 89.12 105 TYR A O 1
ATOM 864 N N . LYS A 1 106 ? -3.91 2.766 2.814 1 88.75 106 LYS A N 1
ATOM 865 C CA . LYS A 1 106 ? -5.312 3.168 2.871 1 88.75 106 LYS A CA 1
ATOM 866 C C . LYS A 1 106 ? -5.523 4.277 3.896 1 88.75 106 LYS A C 1
ATOM 868 O O . LYS A 1 106 ? -6.215 5.262 3.621 1 88.75 106 LYS A O 1
ATOM 873 N N . ASP A 1 107 ? -4.906 4.109 5.031 1 86.38 107 ASP A N 1
ATOM 874 C CA . ASP A 1 107 ? -5.004 5.105 6.094 1 86.38 107 ASP A CA 1
ATOM 875 C C . ASP A 1 107 ? -4.406 6.438 5.652 1 86.38 107 ASP A C 1
ATOM 877 O O . ASP A 1 107 ? -4.965 7.5 5.93 1 86.38 107 ASP A O 1
ATOM 881 N N . ILE A 1 108 ? -3.344 6.336 4.938 1 85.94 108 ILE A N 1
ATOM 882 C CA . ILE A 1 108 ? -2.678 7.543 4.457 1 85.94 108 ILE A CA 1
ATOM 883 C C . ILE A 1 108 ? -3.586 8.281 3.477 1 85.94 108 ILE A C 1
ATOM 885 O O . ILE A 1 108 ? -3.771 9.492 3.584 1 85.94 108 ILE A O 1
ATOM 889 N N . VAL A 1 109 ? -4.164 7.562 2.621 1 84.69 109 VAL A N 1
ATOM 890 C CA . VAL A 1 109 ? -5.031 8.164 1.615 1 84.69 109 VAL A CA 1
ATOM 891 C C . VAL A 1 109 ? -6.258 8.773 2.289 1 84.69 109 VAL A C 1
ATOM 893 O O . VAL A 1 109 ? -6.688 9.875 1.934 1 84.69 109 VAL A O 1
ATOM 896 N N . GLU A 1 110 ? -6.812 8.125 3.24 1 84.94 110 GLU A N 1
ATOM 897 C CA . GLU A 1 110 ? -7.977 8.617 3.973 1 84.94 110 GLU A CA 1
ATOM 898 C C . GLU A 1 110 ? -7.645 9.906 4.719 1 84.94 110 GLU A C 1
ATOM 900 O O . GLU A 1 110 ? -8.445 10.844 4.734 1 84.94 110 GLU A O 1
ATOM 905 N N . GLU A 1 111 ? -6.504 9.906 5.289 1 82.06 111 GLU A N 1
ATOM 906 C CA . GLU A 1 111 ? -6.066 11.102 6.008 1 82.06 111 GLU A CA 1
ATOM 907 C C . GLU A 1 111 ? -5.875 12.281 5.059 1 82.06 111 GLU A C 1
ATOM 909 O O . GLU A 1 111 ? -6.293 13.398 5.359 1 82.06 111 GLU A O 1
ATOM 914 N N . LEU A 1 112 ? -5.309 12 3.93 1 80.94 112 LEU A N 1
ATOM 915 C CA . LEU A 1 112 ? -5.047 13.047 2.941 1 80.94 112 LEU A CA 1
ATOM 916 C C . LEU A 1 112 ? -6.352 13.586 2.371 1 80.94 112 LEU A C 1
ATOM 918 O O . LEU A 1 112 ? -6.469 14.789 2.113 1 80.94 112 LEU A O 1
ATOM 922 N N . THR A 1 113 ? -7.289 12.742 2.232 1 76.62 113 THR A N 1
ATOM 923 C CA . THR A 1 113 ? -8.562 13.141 1.642 1 76.62 113 THR A CA 1
ATOM 924 C C . THR A 1 113 ? -9.43 13.867 2.666 1 76.62 113 THR A C 1
ATOM 926 O O . THR A 1 113 ? -10.227 14.734 2.309 1 76.62 113 THR A O 1
ATOM 929 N N . SER A 1 114 ? -9.273 13.445 3.865 1 73.38 114 SER A N 1
ATOM 930 C CA . SER A 1 114 ? -10.031 14.117 4.914 1 73.38 114 SER A CA 1
ATOM 931 C C . SER A 1 114 ? -9.586 15.562 5.094 1 73.38 114 SER A C 1
ATOM 933 O O . SER A 1 114 ? -10.391 16.438 5.414 1 73.38 114 SER A O 1
ATOM 935 N N . GLN A 1 115 ? -8.383 15.797 4.879 1 64.44 115 GLN A N 1
ATOM 936 C CA . GLN A 1 115 ? -7.797 17.125 5.047 1 64.44 115 GLN A CA 1
ATOM 937 C C . GLN A 1 115 ? -8.055 17.984 3.816 1 64.44 115 GLN A C 1
ATOM 939 O O . GLN A 1 115 ? -8.031 19.219 3.904 1 64.44 115 GLN A O 1
ATOM 944 N N . SER A 1 116 ? -8.117 17.406 2.686 1 57.12 116 SER A N 1
ATOM 945 C CA . SER A 1 116 ? -8.312 18.141 1.44 1 57.12 116 SER A CA 1
ATOM 946 C C . SER A 1 116 ? -9.617 18.938 1.465 1 57.12 116 SER A C 1
ATOM 948 O O . SER A 1 116 ? -9.875 19.734 0.563 1 57.12 116 SER A O 1
ATOM 950 N N . GLY A 1 117 ? -10.391 18.719 2.393 1 51.53 117 GLY A N 1
ATOM 951 C CA . GLY A 1 117 ? -11.508 19.656 2.391 1 51.53 117 GLY A CA 1
ATOM 952 C C . GLY A 1 117 ? -11.078 21.094 2.594 1 51.53 117 GLY A C 1
ATOM 953 O O . GLY A 1 117 ? -10.148 21.375 3.357 1 51.53 117 GLY A O 1
ATOM 954 N N . GLY A 1 118 ? -11.062 21.969 1.561 1 53.91 118 GLY A N 1
ATOM 955 C CA . GLY A 1 118 ? -10.852 23.391 1.353 1 53.91 118 GLY A CA 1
ATOM 956 C C . GLY A 1 118 ? -10.953 24.203 2.631 1 53.91 118 GLY A C 1
ATOM 957 O O . GLY A 1 118 ? -10.602 25.391 2.652 1 53.91 118 GLY A O 1
ATOM 958 N N . ASN A 1 119 ? -11.531 23.609 3.607 1 56.31 119 ASN A N 1
ATOM 959 C CA . ASN A 1 119 ? -11.891 24.516 4.691 1 56.31 119 ASN A CA 1
ATOM 960 C C . ASN A 1 119 ? -10.68 24.844 5.562 1 56.31 119 ASN A C 1
ATOM 962 O O . ASN A 1 119 ? -10.703 25.828 6.312 1 56.31 119 ASN A O 1
ATOM 966 N N . ILE A 1 120 ? -9.586 24.109 5.434 1 55.97 120 ILE A N 1
ATOM 967 C CA . ILE A 1 120 ? -8.492 24.297 6.379 1 55.97 120 ILE A CA 1
ATOM 968 C C . ILE A 1 120 ? -7.703 25.547 6.008 1 55.97 120 ILE A C 1
ATOM 970 O O . ILE A 1 120 ? -7.02 26.141 6.855 1 55.97 120 ILE A O 1
ATOM 974 N N . VAL A 1 121 ? -7.809 26 4.777 1 57.56 121 VAL A N 1
ATOM 975 C CA . VAL A 1 121 ? -6.973 27.094 4.293 1 57.56 121 VAL A CA 1
ATOM 976 C C . VAL A 1 121 ? -7.648 28.422 4.59 1 57.56 121 VAL A C 1
ATOM 978 O O . VAL A 1 121 ? -6.984 29.469 4.645 1 57.56 121 VAL A O 1
ATOM 981 N N . GLU A 1 122 ? -8.945 28.266 4.809 1 60.34 122 GLU A N 1
ATOM 982 C CA . GLU A 1 122 ? -9.609 29.578 4.867 1 60.34 122 GLU A CA 1
ATOM 983 C C . GLU A 1 122 ? -9.578 30.141 6.277 1 60.34 122 GLU A C 1
ATOM 985 O O . GLU A 1 122 ? -10 29.484 7.23 1 60.34 122 GLU A O 1
ATOM 990 N N . ILE A 1 123 ? -8.641 31.141 6.469 1 57.66 123 ILE A N 1
ATOM 991 C CA . ILE A 1 123 ? -8.703 31.953 7.68 1 57.66 123 ILE A CA 1
ATOM 992 C C . ILE A 1 123 ? -9.758 33.031 7.516 1 57.66 123 ILE A C 1
ATOM 994 O O . ILE A 1 123 ? -9.688 33.844 6.582 1 57.66 123 ILE A O 1
ATOM 998 N N . LYS A 1 124 ? -11.18 32.75 7.91 1 57.97 124 LYS A N 1
ATOM 999 C CA . LYS A 1 124 ? -12.258 33.719 7.812 1 57.97 124 LYS A CA 1
ATOM 1000 C C . LYS A 1 124 ? -11.992 34.906 8.703 1 57.97 124 LYS A C 1
ATOM 1002 O O . LYS A 1 124 ? -11.727 34.781 9.898 1 57.97 124 LYS A O 1
ATOM 1007 N N . VAL A 1 125 ? -11.367 36.062 8.086 1 47.59 125 VAL A N 1
ATOM 1008 C CA . VAL A 1 125 ? -11.43 37.375 8.75 1 47.59 125 VAL A CA 1
ATOM 1009 C C . VAL A 1 125 ? -12.805 38 8.531 1 47.59 125 VAL A C 1
ATOM 1011 O O . VAL A 1 125 ? -13.398 37.844 7.457 1 47.59 125 VAL A O 1
ATOM 1014 N N . MET B 1 1 ? 3.584 -38.469 -21.359 1 85.19 1 MET B N 1
ATOM 1015 C CA . MET B 1 1 ? 2.762 -37.281 -21.406 1 85.19 1 MET B CA 1
ATOM 1016 C C . MET B 1 1 ? 2.535 -36.719 -20 1 85.19 1 MET B C 1
ATOM 1018 O O . MET B 1 1 ? 2.775 -35.531 -19.75 1 85.19 1 MET B O 1
ATOM 1022 N N . ILE B 1 2 ? 2.518 -37.656 -19.078 1 90.12 2 ILE B N 1
ATOM 1023 C CA . ILE B 1 2 ? 2.227 -37.219 -17.703 1 90.12 2 ILE B CA 1
ATOM 1024 C C . ILE B 1 2 ? 3.48 -36.625 -17.078 1 90.12 2 ILE B C 1
ATOM 1026 O O . ILE B 1 2 ? 3.418 -35.594 -16.438 1 90.12 2 ILE B O 1
ATOM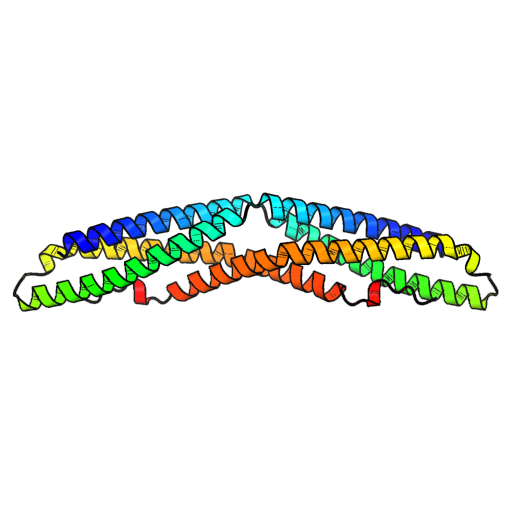 1030 N N . LYS B 1 3 ? 4.633 -37.312 -17.359 1 91.06 3 LYS B N 1
ATOM 1031 C CA . LYS B 1 3 ? 5.883 -36.812 -16.781 1 91.06 3 LYS B CA 1
ATOM 1032 C C . LYS B 1 3 ? 6.23 -35.438 -17.297 1 91.06 3 LYS B C 1
ATOM 1034 O O . LYS B 1 3 ? 6.68 -34.562 -16.516 1 91.06 3 LYS B O 1
ATOM 1039 N N . ASN B 1 4 ? 5.938 -35.156 -18.531 1 94.25 4 ASN B N 1
ATOM 1040 C CA . ASN B 1 4 ? 6.195 -33.844 -19.109 1 94.25 4 ASN B CA 1
ATOM 1041 C C . ASN B 1 4 ? 5.324 -32.781 -18.469 1 94.25 4 ASN B C 1
ATOM 1043 O O . ASN B 1 4 ? 5.797 -31.672 -18.203 1 94.25 4 ASN B O 1
ATOM 1047 N N . ILE B 1 5 ? 4.074 -33.062 -18.203 1 96.19 5 ILE B N 1
ATOM 1048 C CA . ILE B 1 5 ? 3.137 -32.125 -17.594 1 96.19 5 ILE B CA 1
ATOM 1049 C C . ILE B 1 5 ? 3.578 -31.812 -16.172 1 96.19 5 ILE B C 1
ATOM 1051 O O . ILE B 1 5 ? 3.656 -30.641 -15.781 1 96.19 5 ILE B O 1
ATOM 1055 N N . THR B 1 6 ? 3.947 -32.844 -15.43 1 95.06 6 THR B N 1
ATOM 1056 C CA . THR B 1 6 ? 4.328 -32.656 -14.039 1 95.06 6 THR B CA 1
ATOM 1057 C C . THR B 1 6 ? 5.645 -31.875 -13.953 1 95.06 6 THR B C 1
ATOM 1059 O O . THR B 1 6 ? 5.816 -31.031 -13.078 1 95.06 6 THR B O 1
ATOM 1062 N N . ASP B 1 7 ? 6.543 -32.188 -14.891 1 95.75 7 ASP B N 1
ATOM 1063 C CA . ASP B 1 7 ? 7.816 -31.469 -14.914 1 95.75 7 ASP B CA 1
ATOM 1064 C C . ASP B 1 7 ? 7.605 -29.984 -15.203 1 95.75 7 ASP B C 1
ATOM 1066 O O . ASP B 1 7 ? 8.227 -29.125 -14.578 1 95.75 7 ASP B O 1
ATOM 1070 N N . GLU B 1 8 ? 6.738 -29.672 -16.125 1 96.75 8 GLU B N 1
ATOM 1071 C CA . GLU B 1 8 ? 6.453 -28.281 -16.453 1 96.75 8 GLU B CA 1
ATOM 1072 C C . GLU B 1 8 ? 5.77 -27.562 -15.297 1 96.75 8 GLU B C 1
ATOM 1074 O O . GLU B 1 8 ? 6.125 -26.422 -14.969 1 96.75 8 GLU B O 1
ATOM 1079 N N . MET B 1 9 ? 4.816 -28.203 -14.703 1 96.44 9 MET B N 1
ATOM 1080 C CA . MET B 1 9 ? 4.141 -27.625 -13.539 1 96.44 9 MET B CA 1
ATOM 1081 C C . MET B 1 9 ? 5.133 -27.359 -12.414 1 96.44 9 MET B C 1
ATOM 1083 O O . MET B 1 9 ? 5.113 -26.281 -11.805 1 96.44 9 MET B O 1
ATOM 1087 N N . SER B 1 10 ? 6.004 -28.344 -12.172 1 96.19 10 SER B N 1
ATOM 1088 C CA . SER B 1 10 ? 7.008 -28.188 -11.117 1 96.19 10 SER B CA 1
ATOM 1089 C C . SER B 1 10 ? 7.914 -26.984 -11.391 1 96.19 10 SER B C 1
ATOM 1091 O O . SER B 1 10 ? 8.227 -26.219 -10.484 1 96.19 10 SER B O 1
ATOM 1093 N N . SER B 1 11 ? 8.297 -26.875 -12.633 1 97.44 11 SER B N 1
ATOM 1094 C CA . SER B 1 11 ? 9.148 -25.75 -13.023 1 97.44 11 SER B CA 1
ATOM 1095 C C . SER B 1 11 ? 8.453 -24.422 -12.781 1 97.44 11 SER B C 1
ATOM 1097 O O . SER B 1 11 ? 9.062 -23.484 -12.258 1 97.44 11 SER B O 1
ATOM 1099 N N . LEU B 1 12 ? 7.164 -24.344 -13.102 1 97.06 12 LEU B N 1
ATOM 1100 C CA . LEU B 1 12 ? 6.387 -23.125 -12.914 1 97.06 12 LEU B CA 1
ATOM 1101 C C . LEU B 1 12 ? 6.199 -22.828 -11.43 1 97.06 12 LEU B C 1
ATOM 1103 O O . LEU B 1 12 ? 6.273 -21.672 -11.016 1 97.06 12 LEU B O 1
ATOM 1107 N N . VAL B 1 13 ? 6.02 -23.828 -10.625 1 96.31 13 VAL B N 1
ATOM 1108 C CA . VAL B 1 13 ? 5.855 -23.641 -9.188 1 96.31 13 VAL B CA 1
ATOM 1109 C C . VAL B 1 13 ? 7.137 -23.078 -8.586 1 96.31 13 VAL B C 1
ATOM 1111 O O . VAL B 1 13 ? 7.09 -22.172 -7.75 1 96.31 13 VAL B O 1
ATOM 1114 N N . ILE B 1 14 ? 8.25 -23.609 -9.047 1 96.44 14 ILE B N 1
ATOM 1115 C CA . ILE B 1 14 ? 9.539 -23.141 -8.555 1 96.44 14 ILE B CA 1
ATOM 1116 C C . ILE B 1 14 ? 9.719 -21.672 -8.914 1 96.44 14 ILE B C 1
ATOM 1118 O O . ILE B 1 14 ? 10.125 -20.859 -8.07 1 96.44 14 ILE B O 1
ATOM 1122 N N . LYS B 1 15 ? 9.367 -21.281 -10.109 1 96.69 15 LYS B N 1
ATOM 1123 C CA . LYS B 1 15 ? 9.461 -19.891 -10.547 1 96.69 15 LYS B CA 1
ATOM 1124 C C . LYS B 1 15 ? 8.547 -18.984 -9.719 1 96.69 15 LYS B C 1
ATOM 1126 O O . LYS B 1 15 ? 8.938 -17.875 -9.336 1 96.69 15 LYS B O 1
ATOM 1131 N N . MET B 1 16 ? 7.371 -19.438 -9.461 1 95.69 16 MET B N 1
ATOM 1132 C CA . MET B 1 16 ? 6.414 -18.703 -8.633 1 95.69 16 MET B CA 1
ATOM 1133 C C . MET B 1 16 ? 6.969 -18.469 -7.234 1 95.69 16 MET B C 1
ATOM 1135 O O . MET B 1 16 ? 6.914 -17.344 -6.727 1 95.69 16 MET B O 1
ATOM 1139 N N . LYS B 1 17 ? 7.473 -19.531 -6.672 1 96.12 17 LYS B N 1
ATOM 1140 C CA . LYS B 1 17 ? 8.016 -19.422 -5.324 1 96.12 17 LYS B CA 1
ATOM 1141 C C . LYS B 1 17 ? 9.156 -18.406 -5.273 1 96.12 17 LYS B C 1
ATOM 1143 O O . LYS B 1 17 ? 9.242 -17.609 -4.336 1 96.12 17 LYS B O 1
ATOM 1148 N N . ASP B 1 18 ? 9.961 -18.406 -6.301 1 96.38 18 ASP B N 1
ATOM 1149 C CA . ASP B 1 18 ? 11.07 -17.453 -6.379 1 96.38 18 ASP B CA 1
ATOM 1150 C C . ASP B 1 18 ? 10.57 -16.016 -6.449 1 96.38 18 ASP B C 1
ATOM 1152 O O . ASP B 1 18 ? 11.094 -15.141 -5.762 1 96.38 18 ASP B O 1
ATOM 1156 N N . LEU B 1 19 ? 9.57 -15.781 -7.27 1 94.69 19 LEU B N 1
ATOM 1157 C CA . LEU B 1 19 ? 9.008 -14.445 -7.422 1 94.69 19 LEU B CA 1
ATOM 1158 C C . LEU B 1 19 ? 8.352 -13.984 -6.125 1 94.69 19 LEU B C 1
ATOM 1160 O O . LEU B 1 19 ? 8.531 -12.828 -5.715 1 94.69 19 LEU B O 1
ATOM 1164 N N . ILE B 1 20 ? 7.668 -14.859 -5.441 1 94.25 20 ILE B N 1
ATOM 1165 C CA . ILE B 1 20 ? 6.992 -14.523 -4.195 1 94.25 20 ILE B CA 1
ATOM 1166 C C . ILE B 1 20 ? 8.023 -14.195 -3.117 1 94.25 20 ILE B C 1
ATOM 1168 O O . ILE B 1 20 ? 7.863 -13.234 -2.367 1 94.25 20 ILE B O 1
ATOM 1172 N N . ASN B 1 21 ? 9.086 -15 -3.098 1 95.12 21 ASN B N 1
ATOM 1173 C CA . ASN B 1 21 ? 10.148 -14.734 -2.141 1 95.12 21 ASN B CA 1
ATOM 1174 C C . ASN B 1 21 ? 10.797 -13.375 -2.395 1 95.12 21 ASN B C 1
ATOM 1176 O O . ASN B 1 21 ? 11.109 -12.641 -1.452 1 95.12 21 ASN B O 1
ATOM 1180 N N . SER B 1 22 ? 10.969 -13.039 -3.643 1 93.56 22 SER B N 1
ATOM 1181 C CA . SER B 1 22 ? 11.508 -11.734 -4.004 1 93.56 22 SER B CA 1
ATOM 1182 C C . SER B 1 22 ? 10.57 -10.609 -3.562 1 93.56 22 SER B C 1
ATOM 1184 O O . SER B 1 22 ? 11.023 -9.57 -3.078 1 93.56 22 SER B O 1
ATOM 1186 N N . ASP B 1 23 ? 9.195 -10.82 -3.746 1 92.25 23 ASP B N 1
ATOM 1187 C CA . ASP B 1 23 ? 8.211 -9.852 -3.287 1 92.25 23 ASP B CA 1
ATOM 1188 C C . ASP B 1 23 ? 8.32 -9.617 -1.782 1 92.25 23 ASP B C 1
ATOM 1190 O O . ASP B 1 23 ? 8.336 -8.477 -1.322 1 92.25 23 ASP B O 1
ATOM 1194 N N . ILE B 1 24 ? 8.445 -10.688 -1.086 1 92.38 24 ILE B N 1
ATOM 1195 C CA . ILE B 1 24 ? 8.531 -10.617 0.369 1 92.38 24 ILE B CA 1
ATOM 1196 C C . ILE B 1 24 ? 9.758 -9.812 0.776 1 92.38 24 ILE B C 1
ATOM 1198 O O . ILE B 1 24 ? 9.672 -8.914 1.623 1 92.38 24 ILE B O 1
ATOM 1202 N N . GLU B 1 25 ? 10.867 -10.062 0.135 1 91.06 25 GLU B N 1
ATOM 1203 C CA . GLU B 1 25 ? 12.109 -9.359 0.441 1 91.06 25 GLU B CA 1
ATOM 1204 C C . GLU B 1 25 ? 11.992 -7.871 0.131 1 91.06 25 GLU B C 1
ATOM 1206 O O . GLU B 1 25 ? 12.406 -7.031 0.933 1 91.06 25 GLU B O 1
ATOM 1211 N N . ASP B 1 26 ? 11.438 -7.52 -0.992 1 89.19 26 ASP B N 1
ATOM 1212 C CA . ASP B 1 26 ? 11.289 -6.129 -1.408 1 89.19 26 ASP B CA 1
ATOM 1213 C C . ASP B 1 26 ? 10.367 -5.367 -0.459 1 89.19 26 ASP B C 1
ATOM 1215 O O . ASP B 1 26 ? 10.656 -4.227 -0.092 1 89.19 26 ASP B O 1
ATOM 1219 N N . ILE B 1 27 ? 9.25 -5.977 -0.083 1 89.06 27 ILE B N 1
ATOM 1220 C CA . ILE B 1 27 ? 8.266 -5.344 0.788 1 89.06 27 ILE B CA 1
ATOM 1221 C C . ILE B 1 27 ? 8.875 -5.105 2.168 1 89.06 27 ILE B C 1
ATOM 1223 O O . ILE B 1 27 ? 8.703 -4.035 2.756 1 89.06 27 ILE B O 1
ATOM 1227 N N . LYS B 1 28 ? 9.664 -6.043 2.602 1 86.44 28 LYS B N 1
ATOM 1228 C CA . LYS B 1 28 ? 10.32 -5.906 3.9 1 86.44 28 LYS B CA 1
ATOM 1229 C C . LYS B 1 28 ? 11.398 -4.824 3.859 1 86.44 28 LYS B C 1
ATOM 1231 O O . LYS B 1 28 ? 11.578 -4.086 4.828 1 86.44 28 LYS B O 1
ATOM 1236 N N . ALA B 1 29 ? 12.062 -4.668 2.781 1 84.19 29 ALA B N 1
ATOM 1237 C CA . ALA B 1 29 ? 13.164 -3.719 2.637 1 84.19 29 ALA B CA 1
ATOM 1238 C C . ALA B 1 29 ? 12.648 -2.287 2.551 1 84.19 29 ALA B C 1
ATOM 1240 O O . ALA B 1 29 ? 13.375 -1.337 2.852 1 84.19 29 ALA B O 1
ATOM 1241 N N . ALA B 1 30 ? 11.398 -2.074 2.127 1 82.06 30 ALA B N 1
ATOM 1242 C CA . ALA B 1 30 ? 10.836 -0.737 1.948 1 82.06 30 ALA B CA 1
ATOM 1243 C C . ALA B 1 30 ? 10.562 -0.074 3.295 1 82.06 30 ALA B C 1
ATOM 1245 O O . ALA B 1 30 ? 10.281 1.125 3.357 1 82.06 30 ALA B O 1
ATOM 1246 N N . ARG B 1 31 ? 10.844 -0.61 4.477 1 75.56 31 ARG B N 1
ATOM 1247 C CA . ARG B 1 31 ? 10.789 -0.047 5.82 1 75.56 31 ARG B CA 1
ATOM 1248 C C . ARG B 1 31 ? 9.562 0.84 5.996 1 75.56 31 ARG B C 1
ATOM 1250 O O . ARG B 1 31 ? 9.68 2.01 6.363 1 75.56 31 ARG B O 1
ATOM 1257 N N . HIS B 1 32 ? 8.367 0.333 5.91 1 84.62 32 HIS B N 1
ATOM 1258 C CA . HIS B 1 32 ? 7.113 1.068 5.973 1 84.62 32 HIS B CA 1
ATOM 1259 C C . HIS B 1 32 ? 6.84 1.584 7.383 1 84.62 32 HIS B C 1
ATOM 1261 O O . HIS B 1 32 ? 6.004 2.471 7.574 1 84.62 32 HIS B O 1
ATOM 1267 N N . GLU B 1 33 ? 7.648 1.16 8.297 1 80.5 33 GLU B N 1
ATOM 1268 C CA . GLU B 1 33 ? 7.434 1.542 9.688 1 80.5 33 GLU B CA 1
ATOM 1269 C C . GLU B 1 33 ? 7.668 3.037 9.891 1 80.5 33 GLU B C 1
ATOM 1271 O O . GLU B 1 33 ? 6.969 3.678 10.68 1 80.5 33 GLU B O 1
ATOM 1276 N N . LYS B 1 34 ? 8.609 3.631 9.195 1 85.5 34 LYS B N 1
ATOM 1277 C CA . LYS B 1 34 ? 8.898 5.059 9.305 1 85.5 34 LYS B CA 1
ATOM 1278 C C . LYS B 1 34 ? 7.719 5.898 8.836 1 85.5 34 LYS B C 1
ATOM 1280 O O . LYS B 1 34 ? 7.406 6.93 9.43 1 85.5 34 LYS B O 1
ATOM 1285 N N . LEU B 1 35 ? 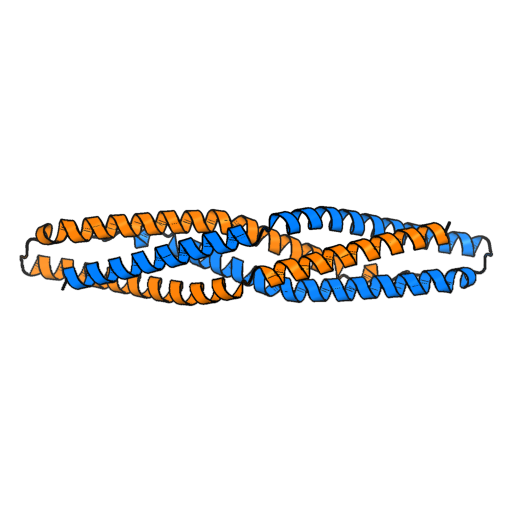7.074 5.41 7.832 1 86.56 35 LEU B N 1
ATOM 1286 C CA . LEU B 1 35 ? 5.906 6.098 7.297 1 86.56 35 LEU B CA 1
ATOM 1287 C C . LEU B 1 35 ? 4.77 6.105 8.312 1 86.56 35 LEU B C 1
ATOM 1289 O O . LEU B 1 35 ? 4.09 7.121 8.484 1 86.56 35 LEU B O 1
ATOM 1293 N N . LEU B 1 36 ? 4.66 5.051 9.055 1 83.5 36 LEU B N 1
ATOM 1294 C CA . LEU B 1 36 ? 3.615 4.926 10.062 1 83.5 36 LEU B CA 1
ATOM 1295 C C . LEU B 1 36 ? 3.861 5.891 11.219 1 83.5 36 LEU B C 1
ATOM 1297 O O . LEU B 1 36 ? 2.938 6.562 11.68 1 83.5 36 LEU B O 1
ATOM 1301 N N . ASP B 1 37 ? 5.086 5.926 11.609 1 86.81 37 ASP B N 1
ATOM 1302 C CA . ASP B 1 37 ? 5.453 6.816 12.703 1 86.81 37 ASP B CA 1
ATOM 1303 C C . ASP B 1 37 ? 5.188 8.273 12.336 1 86.81 37 ASP B C 1
ATOM 1305 O O . ASP B 1 37 ? 4.66 9.039 13.156 1 86.81 37 ASP B O 1
ATOM 1309 N N . ARG B 1 38 ? 5.504 8.617 11.125 1 90.62 38 ARG B N 1
ATOM 1310 C CA . ARG B 1 38 ? 5.305 10 10.688 1 90.62 38 ARG B CA 1
ATOM 1311 C C . ARG B 1 38 ? 3.822 10.328 10.578 1 90.62 38 ARG B C 1
ATOM 1313 O O . ARG B 1 38 ? 3.428 11.484 10.742 1 90.62 38 ARG B O 1
ATOM 1320 N N . ASN B 1 39 ? 3.018 9.3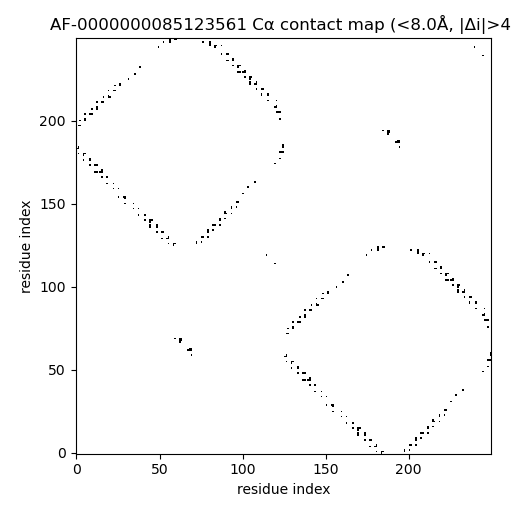28 10.383 1 87.69 39 ASN B N 1
ATOM 1321 C CA . ASN B 1 39 ? 1.58 9.562 10.289 1 87.69 39 ASN B CA 1
ATOM 1322 C C . ASN B 1 39 ? 0.999 10.016 11.625 1 87.69 39 ASN B C 1
ATOM 1324 O O . ASN B 1 39 ? 0.137 10.898 11.664 1 87.69 39 ASN B O 1
ATOM 1328 N N . ASP B 1 40 ? 1.494 9.398 12.672 1 87.5 40 ASP B N 1
ATOM 13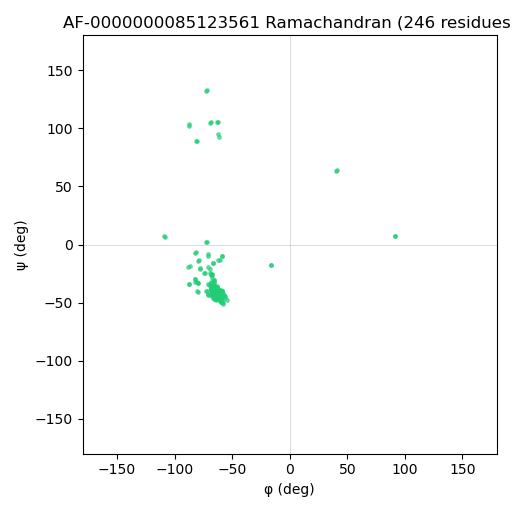29 C CA . ASP B 1 40 ? 1.045 9.805 14 1 87.5 40 ASP B CA 1
ATOM 1330 C C . ASP B 1 40 ? 1.409 11.258 14.281 1 87.5 40 ASP B C 1
ATOM 1332 O O . ASP B 1 40 ? 0.573 12.039 14.75 1 87.5 40 ASP B O 1
ATOM 1336 N N . ASP B 1 41 ? 2.617 11.609 13.93 1 92 41 ASP B N 1
ATOM 1337 C CA . ASP B 1 41 ? 3.07 12.984 14.117 1 92 41 ASP B CA 1
ATOM 1338 C C . ASP B 1 41 ? 2.281 13.945 13.227 1 92 41 ASP B C 1
ATOM 1340 O O . ASP B 1 41 ? 1.852 15.008 13.68 1 92 41 ASP B O 1
ATOM 1344 N N . LYS B 1 42 ? 2.068 13.508 12.047 1 92.44 42 LYS B N 1
ATOM 1345 C CA . LYS B 1 42 ? 1.329 14.352 11.117 1 92.44 42 LYS B CA 1
ATOM 1346 C C . LYS B 1 42 ? -0.088 14.617 11.617 1 92.44 42 LYS B C 1
ATOM 1348 O O . LYS B 1 42 ? -0.58 15.742 11.531 1 92.44 42 LYS B O 1
ATOM 1353 N N . GLN B 1 43 ? -0.687 13.625 12.18 1 89.88 43 GLN B N 1
ATOM 1354 C CA . GLN B 1 43 ? -2.037 13.781 12.711 1 89.88 43 GLN B CA 1
ATOM 1355 C C . GLN B 1 43 ? -2.057 14.742 13.891 1 89.88 43 GLN B C 1
ATOM 1357 O O . GLN B 1 43 ? -2.945 15.594 14 1 89.88 43 GLN B O 1
ATOM 1362 N N . LYS B 1 44 ? -1.074 14.602 14.68 1 93.31 44 LYS B N 1
ATOM 1363 C CA . LYS B 1 44 ? -0.958 15.492 15.828 1 93.31 44 LYS B CA 1
ATOM 1364 C C . LYS B 1 44 ? -0.778 16.938 15.391 1 93.31 44 LYS B C 1
ATOM 1366 O O . LYS B 1 44 ? -1.439 17.844 15.906 1 93.31 44 LYS B O 1
ATOM 1371 N N . TYR B 1 45 ? 0.148 17.188 14.406 1 93.94 45 TYR B N 1
ATOM 1372 C CA . TYR B 1 45 ? 0.391 18.531 13.898 1 93.94 45 TYR B CA 1
ATOM 1373 C C . TYR B 1 45 ? -0.859 19.094 13.242 1 93.94 45 TYR B C 1
ATOM 1375 O O . TYR B 1 45 ? -1.201 20.266 13.445 1 93.94 45 TYR B O 1
ATOM 1383 N N . MET B 1 46 ? -1.548 18.281 12.57 1 91.75 46 MET B N 1
ATOM 1384 C CA . MET B 1 46 ? -2.756 18.734 11.883 1 91.75 46 MET B CA 1
ATOM 1385 C C . MET B 1 46 ? -3.83 19.141 12.883 1 91.75 46 MET B C 1
ATOM 1387 O O . MET B 1 46 ? -4.453 20.203 12.727 1 91.75 46 MET B O 1
ATOM 1391 N N . ASP B 1 47 ? -4.043 18.328 13.891 1 91.38 47 ASP B N 1
ATOM 1392 C CA . ASP B 1 47 ? -5.016 18.656 14.93 1 91.38 47 ASP B CA 1
ATOM 1393 C C . ASP B 1 47 ? -4.676 19.969 15.617 1 91.38 47 ASP B C 1
ATOM 1395 O O . ASP B 1 47 ? -5.555 20.797 15.859 1 91.38 47 ASP B O 1
ATOM 1399 N N . ARG B 1 48 ? -3.451 20.172 15.883 1 94.75 48 ARG B N 1
ATOM 1400 C CA . ARG B 1 48 ? -2.996 21.391 16.547 1 94.75 48 ARG B CA 1
ATOM 1401 C C . ARG B 1 48 ? -3.172 22.594 15.633 1 94.75 48 ARG B C 1
ATOM 1403 O O . ARG B 1 48 ? -3.564 23.672 16.094 1 94.75 48 ARG B O 1
ATOM 1410 N N . ILE B 1 49 ? -2.912 22.422 14.375 1 94.56 49 ILE B N 1
ATOM 1411 C CA . ILE B 1 49 ? -3.078 23.516 13.414 1 94.56 49 ILE B CA 1
ATOM 1412 C C . ILE B 1 49 ? -4.543 23.922 13.352 1 94.56 49 ILE B C 1
ATOM 1414 O O . ILE B 1 49 ? -4.855 25.125 13.359 1 94.56 49 ILE B O 1
ATOM 1418 N N . ILE B 1 50 ? -5.43 23 13.359 1 90.25 50 ILE B N 1
ATOM 1419 C CA . ILE B 1 50 ? -6.863 23.266 13.305 1 90.25 50 ILE B CA 1
ATOM 1420 C C . ILE B 1 50 ? -7.289 24.016 14.562 1 90.25 50 ILE B C 1
ATOM 1422 O O . ILE B 1 50 ? -8.047 24.984 14.492 1 90.25 50 ILE B O 1
ATOM 1426 N N . GLU B 1 51 ? -6.805 23.562 15.672 1 94.19 51 GLU B N 1
ATOM 1427 C CA . GLU B 1 51 ? -7.09 24.219 16.938 1 94.19 51 GLU B CA 1
ATOM 1428 C C . GLU B 1 51 ? -6.586 25.672 16.922 1 94.19 51 GLU B C 1
ATOM 1430 O O . GLU B 1 51 ? -7.312 26.578 17.312 1 94.19 51 GLU B O 1
ATOM 1435 N N . LEU B 1 52 ? -5.379 25.859 16.453 1 95.38 52 LEU B N 1
ATOM 1436 C CA . LEU B 1 52 ? -4.762 27.188 16.422 1 95.38 52 LEU B CA 1
ATOM 1437 C C . LEU B 1 52 ? -5.48 28.094 15.43 1 95.38 52 LEU B C 1
ATOM 1439 O O . LEU B 1 52 ? -5.586 29.312 15.656 1 95.38 52 LEU B O 1
ATOM 1443 N N . ARG B 1 53 ? -5.91 27.547 14.383 1 93.44 53 ARG B N 1
ATOM 1444 C CA . ARG B 1 53 ? -6.695 28.328 13.43 1 93.44 53 ARG B CA 1
ATOM 1445 C C . ARG B 1 53 ? -7.953 28.891 14.078 1 93.44 53 ARG B C 1
ATOM 1447 O O . ARG B 1 53 ? -8.281 30.062 13.891 1 93.44 53 ARG B O 1
ATOM 1454 N N . LYS B 1 54 ? -8.68 28.031 14.75 1 93.12 54 LYS B N 1
ATOM 1455 C CA . LYS B 1 54 ? -9.867 28.484 15.477 1 93.12 54 LYS B CA 1
ATOM 1456 C C . LYS B 1 54 ? -9.516 29.594 16.469 1 93.12 54 LYS B C 1
ATOM 1458 O O . LYS B 1 54 ? -10.203 30.609 16.516 1 93.12 54 LYS B O 1
ATOM 1463 N N . ASN B 1 55 ? -8.438 29.422 17.25 1 94.88 55 ASN B N 1
ATOM 1464 C CA . ASN B 1 55 ? -7.969 30.438 18.203 1 94.88 55 ASN B CA 1
ATOM 1465 C C . ASN B 1 55 ? -7.637 31.75 17.516 1 94.88 55 ASN B C 1
ATOM 1467 O O . ASN B 1 55 ? -7.949 32.812 18.031 1 94.88 55 ASN B O 1
ATOM 1471 N N . LEU B 1 56 ? -6.934 31.641 16.359 1 94.44 56 LEU B N 1
ATOM 1472 C CA . LEU B 1 56 ? -6.555 32.812 15.594 1 94.44 56 LEU B CA 1
ATOM 1473 C C . LEU B 1 56 ? -7.785 33.625 15.172 1 94.44 56 LEU B C 1
ATOM 1475 O O . LEU B 1 56 ? -7.836 34.844 15.352 1 94.44 56 LEU B O 1
ATOM 1479 N N . ASN B 1 57 ? -8.781 32.938 14.703 1 92.12 57 ASN B N 1
ATOM 1480 C CA . ASN B 1 57 ? -10.031 33.562 14.305 1 92.12 57 ASN B CA 1
ATOM 1481 C C . ASN B 1 57 ? -10.688 34.281 15.484 1 92.12 57 ASN B C 1
ATOM 1483 O O . ASN B 1 57 ? -11.109 35.438 15.359 1 92.12 57 ASN B O 1
ATOM 1487 N N . ASP B 1 58 ? -10.781 33.594 16.594 1 93.31 58 ASP B N 1
ATOM 1488 C CA . ASP B 1 58 ? -11.383 34.156 17.797 1 93.31 58 ASP B CA 1
ATOM 1489 C C . ASP B 1 58 ? -10.633 35.406 18.219 1 93.31 58 ASP B C 1
ATOM 1491 O O . ASP B 1 58 ? -11.258 36.438 18.562 1 93.31 58 ASP B O 1
ATOM 1495 N N . GLU B 1 59 ? -9.344 35.375 18.203 1 92.88 59 GLU B N 1
ATOM 1496 C CA . GLU B 1 59 ? -8.516 36.5 18.641 1 92.88 59 GLU B CA 1
ATOM 1497 C C . GLU B 1 59 ? -8.664 37.688 17.688 1 92.88 59 GLU B C 1
ATOM 1499 O O . GLU B 1 59 ? -8.688 38.844 18.141 1 92.88 59 GLU B O 1
ATOM 1504 N N . LEU B 1 60 ? -8.734 37.406 16.391 1 92 60 LEU B N 1
ATOM 1505 C CA . LEU B 1 60 ? -8.93 38.469 15.406 1 92 60 LEU B CA 1
ATOM 1506 C C . LEU B 1 60 ? -10.258 39.188 15.633 1 92 60 LEU B C 1
ATOM 1508 O O . LEU B 1 60 ? -10.32 40.406 15.602 1 92 60 LEU B O 1
ATOM 1512 N N . VAL B 1 61 ? -11.305 38.438 15.93 1 90.81 61 VAL B N 1
ATOM 1513 C CA . VAL B 1 61 ? -12.633 39 16.203 1 90.81 61 VAL B CA 1
ATOM 1514 C C . VAL B 1 61 ? -12.586 39.844 17.484 1 90.81 61 VAL B C 1
ATOM 1516 O O . VAL B 1 61 ? -13.102 40.938 17.516 1 90.81 61 VAL B O 1
ATOM 1519 N N . ASN B 1 62 ? -11.969 39.312 18.531 1 93 62 ASN B N 1
ATOM 1520 C CA . ASN B 1 62 ? -11.844 40.031 19.797 1 93 62 ASN B CA 1
ATOM 1521 C C . ASN B 1 62 ? -11.117 41.375 19.609 1 93 62 ASN B C 1
ATOM 1523 O O . ASN B 1 62 ? -11.539 42.375 20.156 1 93 62 ASN B O 1
ATOM 1527 N N . LYS B 1 63 ? -10.023 41.375 18.828 1 91.75 63 LYS B N 1
ATOM 1528 C CA . LYS B 1 63 ? -9.25 42.594 18.578 1 91.75 63 LY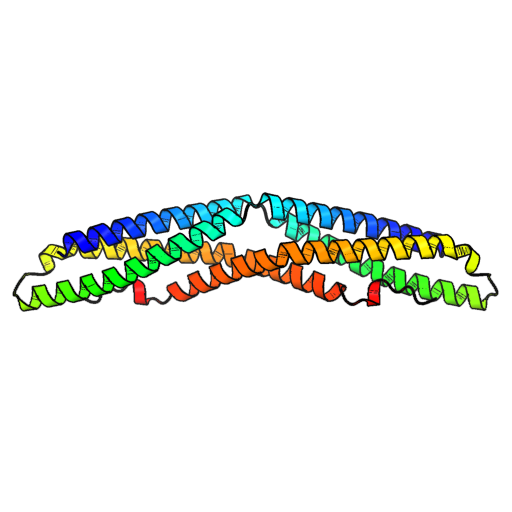S B CA 1
ATOM 1529 C C . LYS B 1 63 ? -10.062 43.594 17.797 1 91.75 63 LYS B C 1
ATOM 1531 O O . LYS B 1 63 ? -9.992 44.812 18.078 1 91.75 63 LYS B O 1
ATOM 1536 N N . MET B 1 64 ? -10.82 43.156 16.922 1 89.94 64 MET B N 1
ATOM 1537 C CA . MET B 1 64 ? -11.711 44.031 16.156 1 89.94 64 MET B CA 1
ATOM 1538 C C . MET B 1 64 ? -12.727 44.719 17.078 1 89.94 64 MET B C 1
ATOM 1540 O O . MET B 1 64 ? -12.969 45.906 16.953 1 89.94 64 MET B O 1
ATOM 1544 N N . GLN B 1 65 ? -13.258 44 17.984 1 92.5 65 GLN B N 1
ATOM 1545 C CA . GLN B 1 65 ? -14.25 44.5 18.922 1 92.5 65 GLN B CA 1
ATOM 1546 C C . GLN B 1 65 ? -13.625 45.531 19.891 1 92.5 65 GLN B C 1
ATOM 1548 O O . GLN B 1 65 ? -14.305 46.438 20.359 1 92.5 65 GLN B O 1
ATOM 1553 N N . GLU B 1 66 ? -12.336 45.375 20.141 1 92.62 66 GLU B N 1
ATOM 1554 C CA . GLU B 1 66 ? -11.602 46.281 21.016 1 92.62 66 GLU B CA 1
ATOM 1555 C C . GLU B 1 66 ? -11.188 47.531 20.266 1 92.62 66 GLU B C 1
ATOM 1557 O O . GLU B 1 66 ? -10.57 48.438 20.844 1 92.62 66 GLU B O 1
ATOM 1562 N N . GLY B 1 67 ? -11.43 47.562 18.891 1 91 67 GLY B N 1
ATOM 1563 C CA . GLY B 1 67 ? -11.117 48.75 18.109 1 91 67 GLY B CA 1
ATOM 1564 C C . GLY B 1 67 ? -9.719 48.719 17.531 1 91 67 GLY B C 1
ATOM 1565 O O . GLY B 1 67 ? -9.219 49.75 17.047 1 91 67 GLY B O 1
ATOM 1566 N N . VAL B 1 68 ? -9.039 47.562 17.688 1 88.62 68 VAL B N 1
ATOM 1567 C CA . VAL B 1 68 ? -7.703 47.406 17.125 1 88.62 68 VAL B CA 1
ATOM 1568 C C . VAL B 1 68 ? -7.801 47.281 15.602 1 88.62 68 VAL B C 1
ATOM 1570 O O . VAL B 1 68 ? -8.695 46.594 15.094 1 88.62 68 VAL B O 1
ATOM 1573 N N . ASP B 1 69 ? -6.961 48.031 14.852 1 90.62 69 ASP B N 1
ATOM 1574 C CA . ASP B 1 69 ? -6.859 47.844 13.406 1 90.62 69 ASP B CA 1
ATOM 1575 C C . ASP B 1 69 ? -6.215 46.531 13.047 1 90.62 69 ASP B C 1
ATOM 1577 O O . ASP B 1 69 ? -4.996 46.344 13.164 1 90.62 69 ASP B O 1
ATOM 1581 N N . ILE B 1 70 ? -6.961 45.594 12.625 1 86.62 70 ILE B N 1
ATOM 1582 C CA . ILE B 1 70 ? -6.555 44.219 12.352 1 86.62 70 ILE B CA 1
ATOM 1583 C C . ILE B 1 70 ? -5.582 44.188 11.172 1 86.62 70 ILE B C 1
ATOM 1585 O O . ILE B 1 70 ? -4.879 43.188 10.961 1 86.62 70 ILE B O 1
ATOM 1589 N N . ASN B 1 71 ? -5.535 45.312 10.391 1 88.25 71 ASN B N 1
ATOM 1590 C CA . ASN B 1 71 ? -4.582 45.406 9.297 1 88.25 71 ASN B CA 1
ATOM 1591 C C . ASN B 1 71 ? -3.141 45.312 9.789 1 88.25 71 ASN B C 1
ATOM 1593 O O . ASN B 1 71 ? -2.238 44.969 9.016 1 88.25 71 ASN B O 1
ATOM 1597 N N . THR B 1 72 ? -2.982 45.438 11.078 1 89.5 72 THR B N 1
ATOM 1598 C CA . THR B 1 72 ? -1.657 45.344 11.68 1 89.5 72 THR B CA 1
ATOM 1599 C C . THR B 1 72 ? -1.136 43.906 11.625 1 89.5 72 THR B C 1
ATOM 1601 O O . THR B 1 72 ? 0.076 43.688 11.594 1 89.5 72 THR B O 1
ATOM 1604 N N . TYR B 1 73 ? -2.119 42.969 11.445 1 90 73 TYR B N 1
ATOM 1605 C CA . TYR B 1 73 ? -1.73 41.562 11.43 1 90 73 TYR B CA 1
ATOM 1606 C C . TYR B 1 73 ? -1.843 40.969 10.023 1 90 73 TYR B C 1
ATOM 1608 O O . TYR B 1 73 ? -1.721 39.75 9.836 1 90 73 TYR B O 1
ATOM 1616 N N . ARG B 1 74 ? -2.104 41.812 9.102 1 89.12 74 ARG B N 1
ATOM 1617 C CA . ARG B 1 74 ? -2.381 41.344 7.734 1 89.12 74 ARG B CA 1
ATOM 1618 C C . ARG B 1 74 ? -1.199 40.594 7.16 1 89.12 74 ARG B C 1
ATOM 1620 O O . ARG B 1 74 ? -1.38 39.531 6.555 1 89.12 74 ARG B O 1
ATOM 1627 N N . ASP B 1 75 ? 0.021 41.094 7.434 1 91.38 75 ASP B N 1
ATOM 1628 C CA . ASP B 1 75 ? 1.209 40.438 6.898 1 91.38 75 ASP B CA 1
ATOM 1629 C C . ASP B 1 75 ? 1.368 39.031 7.477 1 91.38 75 ASP B C 1
ATOM 1631 O O . ASP B 1 75 ? 1.678 38.094 6.746 1 91.38 75 ASP B O 1
ATOM 1635 N N . ASP B 1 76 ? 1.1 38.875 8.75 1 90.94 76 ASP B N 1
ATOM 1636 C CA . ASP B 1 76 ? 1.219 37.594 9.406 1 90.94 76 ASP B CA 1
ATOM 1637 C C . ASP B 1 76 ? 0.17 36.594 8.891 1 90.94 76 ASP B C 1
ATOM 1639 O O . ASP B 1 76 ? 0.483 35.438 8.594 1 90.94 76 ASP B O 1
ATOM 1643 N N . VAL B 1 77 ? -1.01 37.094 8.703 1 91.62 77 VAL B N 1
ATOM 1644 C CA . VAL B 1 77 ? -2.123 36.25 8.266 1 91.62 77 VAL B CA 1
ATOM 1645 C C . VAL B 1 77 ? -1.93 35.875 6.805 1 91.62 77 VAL B C 1
ATOM 1647 O O . VAL B 1 77 ? -2.15 34.719 6.438 1 91.62 77 VAL B O 1
ATOM 1650 N N . ASP B 1 78 ? -1.468 36.812 5.992 1 91.81 78 ASP B N 1
ATOM 1651 C CA . ASP B 1 78 ? -1.213 36.531 4.586 1 91.81 78 ASP B CA 1
ATOM 1652 C C . ASP B 1 78 ? -0.135 35.469 4.43 1 91.81 78 ASP B C 1
ATOM 1654 O O . ASP B 1 78 ? -0.271 34.562 3.611 1 91.81 78 ASP B O 1
ATOM 1658 N N . THR B 1 79 ? 0.928 35.625 5.191 1 93.5 79 THR B N 1
ATOM 1659 C CA . THR B 1 79 ? 2.021 34.656 5.152 1 93.5 79 THR B CA 1
ATOM 1660 C C . THR B 1 79 ? 1.531 33.281 5.555 1 93.5 79 THR B C 1
ATOM 1662 O O . THR B 1 79 ? 1.85 32.281 4.895 1 93.5 79 THR B O 1
ATOM 1665 N N . LEU B 1 80 ? 0.741 33.188 6.598 1 94.06 80 LEU B N 1
ATOM 1666 C CA . LEU B 1 80 ? 0.192 31.938 7.074 1 94.06 80 LEU B CA 1
ATOM 1667 C C . LEU B 1 80 ? -0.72 31.297 6.027 1 94.06 80 LEU B C 1
ATOM 1669 O O . LEU B 1 80 ? -0.649 30.094 5.781 1 94.06 80 LEU B O 1
ATOM 1673 N N . GLU B 1 81 ? -1.524 32.094 5.422 1 92.19 81 GLU B N 1
ATOM 1674 C CA . GLU B 1 81 ? -2.422 31.609 4.379 1 92.19 81 GLU B CA 1
ATOM 1675 C C . GLU B 1 81 ? -1.639 31.016 3.217 1 92.19 81 GLU B C 1
ATOM 1677 O O . GLU B 1 81 ? -2.016 29.969 2.686 1 92.19 81 GLU B O 1
ATOM 1682 N N . GLN B 1 82 ? -0.597 31.656 2.859 1 94.38 82 GLN B N 1
ATOM 1683 C CA . GLN B 1 82 ? 0.262 31.141 1.8 1 94.38 82 GLN B CA 1
ATOM 1684 C C . GLN B 1 82 ? 0.882 29.812 2.197 1 94.38 82 GLN B C 1
ATOM 1686 O O . GLN B 1 82 ? 0.938 28.875 1.389 1 94.38 82 GLN B O 1
ATOM 1691 N N . GLN B 1 83 ? 1.32 29.688 3.438 1 94.62 83 GLN B N 1
ATOM 1692 C CA . GLN B 1 83 ? 1.926 28.453 3.945 1 94.62 83 GLN B CA 1
ATOM 1693 C C . GLN B 1 83 ? 0.91 27.328 3.988 1 94.62 83 GLN B C 1
ATOM 1695 O O . GLN B 1 83 ? 1.232 26.188 3.646 1 94.62 83 GLN B O 1
ATOM 1700 N N . LEU B 1 84 ? -0.291 27.625 4.355 1 92.62 84 LEU B N 1
ATOM 1701 C CA . LEU B 1 84 ? -1.359 26.641 4.395 1 92.62 84 LEU B CA 1
ATOM 1702 C C . LEU B 1 84 ? -1.72 26.172 2.99 1 92.62 84 LEU B C 1
ATOM 1704 O O . LEU B 1 84 ? -2.018 24.984 2.781 1 92.62 84 LEU B O 1
ATOM 1708 N N . GLN B 1 85 ? -1.689 27.094 2.057 1 92.44 85 GLN B N 1
ATOM 1709 C CA . GLN B 1 85 ? -1.929 26.734 0.664 1 92.44 85 GLN B CA 1
ATOM 1710 C C . GLN B 1 85 ? -0.841 25.797 0.142 1 92.44 85 GLN B C 1
ATOM 1712 O O . GLN B 1 85 ? -1.134 24.828 -0.548 1 92.44 85 GLN B O 1
ATOM 1717 N N . GLU B 1 86 ? 0.379 26.094 0.48 1 93.94 86 GLU B N 1
ATOM 1718 C CA . GLU B 1 86 ? 1.5 25.25 0.09 1 93.94 86 GLU B CA 1
ATOM 1719 C C . GLU B 1 86 ? 1.366 23.844 0.686 1 93.94 86 GLU B C 1
ATOM 1721 O O . GLU B 1 86 ? 1.646 22.859 0.015 1 93.94 86 GLU B O 1
ATOM 1726 N N . LEU B 1 87 ? 0.984 23.766 1.91 1 93.56 87 LEU B N 1
ATOM 1727 C CA . LEU B 1 87 ? 0.762 22.484 2.576 1 93.56 87 LEU B CA 1
ATOM 1728 C C . LEU B 1 87 ? -0.323 21.688 1.864 1 93.56 87 LEU B C 1
ATOM 1730 O O . LEU B 1 87 ? -0.177 20.484 1.66 1 93.56 87 LEU B O 1
ATOM 1734 N N . HIS B 1 88 ? -1.351 22.375 1.469 1 90.5 88 HIS B N 1
ATOM 1735 C CA . HIS B 1 88 ? -2.443 21.734 0.744 1 90.5 88 HIS B CA 1
ATOM 1736 C C . HIS B 1 88 ? -1.959 21.156 -0.578 1 90.5 88 HIS B C 1
ATOM 1738 O O . HIS B 1 88 ? -2.291 20.016 -0.916 1 90.5 88 HIS B O 1
ATOM 1744 N N . ILE B 1 89 ? -1.168 21.875 -1.306 1 92.19 89 ILE B N 1
ATOM 1745 C CA . ILE B 1 89 ? -0.627 21.438 -2.588 1 92.19 89 ILE B CA 1
ATOM 1746 C C . ILE B 1 89 ? 0.28 20.234 -2.379 1 92.19 89 ILE B C 1
ATOM 1748 O O . ILE B 1 89 ? 0.222 19.266 -3.143 1 92.19 89 ILE B O 1
ATOM 1752 N N . LEU B 1 90 ? 1.062 20.281 -1.305 1 92.81 90 LEU B N 1
ATOM 1753 C CA . LEU B 1 90 ? 1.975 19.188 -0.992 1 92.81 90 LEU B CA 1
ATOM 1754 C C . LEU B 1 90 ? 1.204 17.922 -0.637 1 92.81 90 LEU B C 1
ATOM 1756 O O . LEU B 1 90 ? 1.577 16.828 -1.059 1 92.81 90 LEU B O 1
ATOM 1760 N N . ASN B 1 91 ? 0.136 18.047 0.091 1 90.44 91 ASN B N 1
ATOM 1761 C CA . ASN B 1 91 ? -0.736 16.922 0.414 1 90.44 91 ASN B CA 1
ATOM 1762 C C . ASN B 1 91 ? -1.322 16.297 -0.843 1 90.44 91 ASN B C 1
ATOM 1764 O O . ASN B 1 91 ? -1.419 15.062 -0.938 1 90.44 91 ASN B O 1
ATOM 1768 N N . ALA B 1 92 ? -1.724 17.141 -1.738 1 90.06 92 ALA B N 1
ATOM 1769 C CA . ALA B 1 92 ? -2.264 16.641 -3 1 90.06 92 ALA B CA 1
ATOM 1770 C C . ALA B 1 92 ? -1.211 15.859 -3.775 1 90.06 92 ALA B C 1
ATOM 1772 O O . ALA B 1 92 ? -1.52 14.836 -4.391 1 90.06 92 ALA B O 1
ATOM 1773 N N . LYS B 1 93 ? -0.026 16.328 -3.789 1 92.56 93 LYS B N 1
ATOM 1774 C CA . LYS B 1 93 ? 1.078 15.641 -4.441 1 92.56 93 LYS B CA 1
ATOM 1775 C C . LYS B 1 93 ? 1.323 14.273 -3.799 1 92.56 93 LYS B C 1
ATOM 1777 O O . LYS B 1 93 ? 1.474 13.273 -4.5 1 92.56 93 LYS B O 1
ATOM 1782 N N . LEU B 1 94 ? 1.36 14.258 -2.521 1 93 94 LEU B N 1
ATOM 1783 C CA . LEU B 1 94 ? 1.515 13 -1.801 1 93 94 LEU B CA 1
ATOM 1784 C C . LEU B 1 94 ? 0.4 12.023 -2.166 1 93 94 LEU B C 1
ATOM 1786 O O . LEU B 1 94 ? 0.662 10.852 -2.443 1 93 94 LEU B O 1
ATOM 1790 N N . ALA B 1 95 ? -0.834 12.523 -2.215 1 90.5 95 ALA B N 1
ATOM 1791 C CA . ALA B 1 95 ? -1.983 11.695 -2.564 1 90.5 95 ALA B CA 1
ATOM 1792 C C . ALA B 1 95 ? -1.81 11.07 -3.945 1 90.5 95 ALA B C 1
ATOM 1794 O O . ALA B 1 95 ? -2.092 9.883 -4.141 1 90.5 95 ALA B O 1
ATOM 1795 N N . SER B 1 96 ? -1.288 11.836 -4.82 1 92.31 96 SER B N 1
ATOM 1796 C CA . SER B 1 96 ? -1.132 11.367 -6.195 1 92.31 96 SER B CA 1
ATOM 1797 C C . SER B 1 96 ? -0.101 10.25 -6.289 1 92.31 96 SER B C 1
ATOM 1799 O O . SER B 1 96 ? -0.191 9.383 -7.164 1 92.31 96 SER B O 1
ATOM 1801 N N . ILE B 1 97 ? 0.84 10.195 -5.363 1 91.06 97 ILE B N 1
ATOM 1802 C CA . ILE B 1 97 ? 1.895 9.188 -5.344 1 91.06 97 ILE B CA 1
ATOM 1803 C C . ILE B 1 97 ? 1.415 7.953 -4.586 1 91.06 97 ILE B C 1
ATOM 1805 O O . ILE B 1 97 ? 1.734 6.82 -4.961 1 91.06 97 ILE B O 1
ATOM 1809 N N . VAL B 1 98 ? 0.625 8.203 -3.611 1 90.5 98 VAL B N 1
ATOM 1810 C CA . VAL B 1 98 ? 0.229 7.137 -2.697 1 90.5 98 VAL B CA 1
ATOM 1811 C C . VAL B 1 98 ? -0.917 6.332 -3.309 1 90.5 98 VAL B C 1
ATOM 1813 O O . VAL B 1 98 ? -0.99 5.113 -3.133 1 90.5 98 VAL B O 1
ATOM 1816 N N . LEU B 1 99 ? -1.781 6.945 -4.145 1 90.81 99 LEU B N 1
ATOM 1817 C CA . LEU B 1 99 ? -2.99 6.309 -4.652 1 90.81 99 LEU B CA 1
ATOM 1818 C C . LEU B 1 99 ? -2.646 5.105 -5.523 1 90.81 99 LEU B C 1
ATOM 1820 O O . LEU B 1 99 ? -3.191 4.016 -5.328 1 90.81 99 LEU B O 1
ATOM 1824 N N . PRO B 1 100 ? -1.731 5.234 -6.434 1 89.31 100 PRO B N 1
ATOM 1825 C CA . PRO B 1 100 ? -1.376 4.078 -7.258 1 89.31 100 PRO B CA 1
ATOM 1826 C C . PRO B 1 100 ? -0.714 2.961 -6.453 1 89.31 100 PRO B C 1
ATOM 1828 O O . PRO B 1 100 ? -0.885 1.781 -6.77 1 89.31 100 PRO B O 1
ATOM 1831 N N . ILE B 1 101 ? -0.016 3.281 -5.434 1 88.56 101 ILE B N 1
ATOM 1832 C CA . ILE B 1 101 ? 0.641 2.285 -4.594 1 88.56 101 ILE B CA 1
ATOM 1833 C C . ILE B 1 101 ? -0.406 1.516 -3.791 1 88.56 101 ILE B C 1
ATOM 1835 O O . ILE B 1 101 ? -0.329 0.291 -3.67 1 88.56 101 ILE B O 1
ATOM 1839 N N . GLN B 1 102 ? -1.332 2.283 -3.279 1 89.44 102 GLN B N 1
ATOM 1840 C CA . GLN B 1 102 ? -2.449 1.651 -2.588 1 89.44 102 GLN B CA 1
ATOM 1841 C C . GLN B 1 102 ? -3.164 0.653 -3.494 1 89.44 102 GLN B C 1
ATOM 1843 O O . GLN B 1 102 ? -3.494 -0.455 -3.066 1 89.44 102 GLN B O 1
ATOM 1848 N N . GLN B 1 103 ? -3.393 1.036 -4.695 1 90.12 103 GLN B N 1
ATOM 1849 C CA . GLN B 1 103 ? -4.059 0.17 -5.664 1 90.12 103 GLN B CA 1
ATOM 1850 C C . GLN B 1 103 ? -3.221 -1.07 -5.961 1 90.12 103 GLN B C 1
ATOM 1852 O O . GLN B 1 103 ? -3.754 -2.176 -6.074 1 90.12 103 GLN B O 1
ATOM 1857 N N . MET B 1 104 ? -1.964 -0.875 -6.066 1 88.12 104 MET B N 1
ATOM 1858 C CA . MET B 1 104 ? -1.051 -1.984 -6.324 1 88.12 104 MET B CA 1
ATOM 1859 C C . MET B 1 104 ? -1.16 -3.045 -5.234 1 88.12 104 MET B C 1
ATOM 1861 O O . MET B 1 104 ? -1.313 -4.23 -5.527 1 88.12 104 MET B O 1
ATOM 1865 N N . TYR B 1 105 ? -1.101 -2.652 -4.031 1 89.25 105 TYR B N 1
ATOM 1866 C CA . TYR B 1 105 ? -1.168 -3.6 -2.924 1 89.25 105 TYR B CA 1
ATOM 1867 C C . TYR B 1 105 ? -2.553 -4.227 -2.826 1 89.25 105 TYR B C 1
ATOM 1869 O O . TYR B 1 105 ? -2.689 -5.395 -2.455 1 89.25 105 TYR B O 1
ATOM 1877 N N . LYS B 1 106 ? -3.551 -3.467 -3.174 1 88.88 106 LYS B N 1
ATOM 1878 C CA . LYS B 1 106 ? -4.898 -4.023 -3.232 1 88.88 106 LYS B CA 1
ATOM 1879 C C . LYS B 1 106 ? -4.984 -5.148 -4.258 1 88.88 106 LYS B C 1
ATOM 1881 O O . LYS B 1 106 ? -5.562 -6.203 -3.984 1 88.88 106 LYS B O 1
ATOM 1886 N N . ASP B 1 107 ? -4.398 -4.91 -5.398 1 86.5 107 ASP B N 1
ATOM 1887 C CA . ASP B 1 107 ? -4.383 -5.91 -6.457 1 86.5 107 ASP B CA 1
ATOM 1888 C C . ASP B 1 107 ? -3.639 -7.168 -6.016 1 86.5 107 ASP B C 1
ATOM 1890 O O . ASP B 1 107 ? -4.078 -8.289 -6.289 1 86.5 107 ASP B O 1
ATOM 1894 N N . ILE B 1 108 ? -2.592 -6.953 -5.309 1 86.25 108 ILE B N 1
ATOM 1895 C CA . ILE B 1 108 ? -1.796 -8.078 -4.828 1 86.25 108 ILE B CA 1
ATOM 1896 C C . ILE B 1 108 ? -2.617 -8.914 -3.848 1 86.25 108 ILE B C 1
ATOM 1898 O O . ILE B 1 108 ? -2.67 -10.141 -3.961 1 86.25 108 ILE B O 1
ATOM 1902 N N . VAL B 1 109 ? -3.262 -8.273 -2.986 1 85.06 109 VAL B N 1
ATOM 1903 C CA . VAL B 1 109 ? -4.055 -8.969 -1.981 1 85.06 109 VAL B CA 1
ATOM 1904 C C . VAL B 1 109 ? -5.211 -9.711 -2.654 1 85.06 109 VAL B C 1
ATOM 1906 O O . VAL B 1 109 ? -5.516 -10.852 -2.299 1 85.06 109 VAL B O 1
ATOM 1909 N N . GLU B 1 110 ? -5.844 -9.109 -3.594 1 85.25 110 GLU B N 1
ATOM 1910 C CA . GLU B 1 110 ? -6.945 -9.734 -4.328 1 85.25 110 GLU B CA 1
ATOM 1911 C C . GLU B 1 110 ? -6.473 -10.977 -5.074 1 85.25 110 GLU B C 1
ATOM 1913 O O . GLU B 1 110 ? -7.164 -12 -5.09 1 85.25 110 GLU B O 1
ATOM 1918 N N . GLU B 1 111 ? -5.344 -10.852 -5.656 1 82.38 111 GLU B N 1
ATOM 1919 C CA . GLU B 1 111 ? -4.777 -11.992 -6.379 1 82.38 111 GLU B CA 1
ATOM 1920 C C . GLU B 1 111 ? -4.453 -13.141 -5.43 1 82.38 111 GLU B C 1
ATOM 1922 O O . GLU B 1 111 ? -4.746 -14.297 -5.727 1 82.38 111 GLU B O 1
ATOM 1927 N N . LEU B 1 112 ? -3.91 -12.812 -4.305 1 81.25 112 LEU B N 1
ATOM 1928 C CA . LEU B 1 112 ? -3.533 -13.82 -3.318 1 81.25 112 LEU B CA 1
ATOM 1929 C C . LEU B 1 112 ? -4.77 -14.508 -2.748 1 81.25 112 LEU B C 1
ATOM 1931 O O . LEU B 1 112 ? -4.75 -15.719 -2.498 1 81.25 112 LEU B O 1
ATOM 1935 N N . THR B 1 113 ? -5.789 -13.773 -2.604 1 76.69 113 THR B N 1
ATOM 1936 C CA . THR B 1 113 ? -7.004 -14.312 -2.008 1 76.69 113 THR B CA 1
ATOM 1937 C C . THR B 1 113 ? -7.789 -15.125 -3.033 1 76.69 113 THR B C 1
ATOM 1939 O O . THR B 1 113 ? -8.484 -16.078 -2.678 1 76.69 113 THR B O 1
ATOM 1942 N N . SER B 1 114 ? -7.699 -14.695 -4.227 1 73.62 114 SER B N 1
ATOM 1943 C CA . SER B 1 114 ? -8.391 -15.438 -5.277 1 73.62 114 SER B CA 1
ATOM 1944 C C . SER B 1 114 ? -7.781 -16.828 -5.469 1 73.62 114 SER B C 1
ATOM 1946 O O . SER B 1 114 ? -8.484 -17.781 -5.797 1 73.62 114 SER B O 1
ATOM 1948 N N . GLN B 1 115 ? -6.555 -16.906 -5.266 1 64.62 115 GLN B N 1
ATOM 1949 C CA . GLN B 1 115 ? -5.828 -18.172 -5.438 1 64.62 115 GLN B CA 1
ATOM 1950 C C . GLN B 1 115 ? -5.996 -19.078 -4.219 1 64.62 115 GLN B C 1
ATOM 1952 O O . GLN B 1 115 ? -5.852 -20.297 -4.32 1 64.62 115 GLN B O 1
ATOM 1957 N N . SER B 1 116 ? -6.121 -18.516 -3.078 1 57.16 116 SER B N 1
ATOM 1958 C CA . SER B 1 116 ? -6.242 -19.281 -1.844 1 57.16 116 SER B CA 1
ATOM 1959 C C . SER B 1 116 ? -7.457 -20.203 -1.881 1 57.16 116 SER B C 1
ATOM 1961 O O . SER B 1 116 ? -7.645 -21.016 -0.985 1 57.16 116 SER B O 1
ATOM 1963 N N . GLY B 1 117 ? -8.25 -20.062 -2.803 1 51.09 117 GLY B N 1
ATOM 1964 C CA . GLY B 1 117 ? -9.258 -21.109 -2.812 1 51.09 117 GLY B CA 1
ATOM 1965 C C . GLY B 1 117 ? -8.68 -22.5 -3.014 1 51.09 117 GLY B C 1
ATOM 1966 O O . GLY B 1 117 ? -7.711 -22.672 -3.758 1 51.09 117 GLY B O 1
ATOM 1967 N N . GLY B 1 118 ? -8.594 -23.359 -1.976 1 53.75 118 GLY B N 1
ATOM 1968 C CA . GLY B 1 118 ? -8.234 -24.75 -1.76 1 53.75 118 GLY B CA 1
ATOM 1969 C C . GLY B 1 118 ? -8.219 -25.562 -3.037 1 53.75 118 GLY B C 1
ATOM 1970 O O . GLY B 1 118 ? -7.746 -26.703 -3.047 1 53.75 118 GLY B O 1
ATOM 1971 N N . ASN B 1 119 ? -8.844 -25.047 -4.023 1 55.84 119 ASN B N 1
ATOM 1972 C CA . ASN B 1 119 ? -9.086 -26 -5.102 1 55.84 119 ASN B CA 1
ATOM 1973 C C . ASN B 1 119 ? -7.848 -26.203 -5.965 1 55.84 119 ASN B C 1
ATOM 1975 O O . ASN B 1 119 ? -7.754 -27.188 -6.699 1 55.84 119 ASN B O 1
ATOM 1979 N N . ILE B 1 120 ? -6.84 -25.344 -5.848 1 55.94 120 ILE B N 1
ATOM 1980 C CA . ILE B 1 120 ? -5.73 -25.438 -6.789 1 55.94 120 ILE B CA 1
ATOM 1981 C C . ILE B 1 120 ? -4.812 -26.594 -6.406 1 55.94 120 ILE B C 1
ATOM 1983 O O . ILE B 1 120 ? -4.078 -27.125 -7.246 1 55.94 120 ILE B O 1
ATOM 1987 N N . VAL B 1 121 ? -4.859 -27.031 -5.172 1 57.03 121 VAL B N 1
ATOM 1988 C CA . VAL B 1 121 ? -3.912 -28.031 -4.676 1 57.03 121 VAL B CA 1
ATOM 1989 C C . VAL B 1 121 ? -4.434 -29.438 -4.969 1 57.03 121 VAL B C 1
ATOM 1991 O O . VAL B 1 121 ? -3.668 -30.391 -4.984 1 57.03 121 VAL B O 1
ATOM 1994 N N . GLU B 1 122 ? -5.727 -29.406 -5.207 1 59.81 122 GLU B N 1
ATOM 1995 C CA . GLU B 1 122 ? -6.242 -30.766 -5.266 1 59.81 122 GLU B CA 1
ATOM 1996 C C . GLU B 1 122 ? -6.125 -31.344 -6.672 1 59.81 122 GLU B C 1
ATOM 1998 O O . GLU B 1 122 ? -6.613 -30.75 -7.637 1 59.81 122 GLU B O 1
ATOM 2003 N N . ILE B 1 123 ? -5.078 -32.219 -6.852 1 56.81 123 ILE B N 1
ATOM 2004 C CA . ILE B 1 123 ? -5.035 -33.031 -8.055 1 56.81 123 ILE B CA 1
ATOM 2005 C C . ILE B 1 123 ? -5.957 -34.25 -7.879 1 56.81 123 ILE B C 1
ATOM 2007 O O . ILE B 1 123 ? -5.793 -35.031 -6.941 1 56.81 123 ILE B O 1
ATOM 2011 N N . LYS B 1 124 ? -7.387 -34.094 -8.289 1 57.62 124 LYS B N 1
ATOM 2012 C CA . LYS B 1 124 ? -8.352 -35.188 -8.188 1 57.62 124 LYS B CA 1
ATOM 2013 C C . LYS B 1 124 ? -7.934 -36.375 -9.062 1 57.62 124 LYS B C 1
ATOM 2015 O O . LYS B 1 124 ? -7.688 -36.219 -10.258 1 57.62 124 LYS B O 1
ATOM 2020 N N . VAL B 1 125 ? -7.145 -37.406 -8.438 1 47.03 125 VAL B N 1
ATOM 2021 C CA . VAL B 1 125 ? -7.051 -38.719 -9.078 1 47.03 125 VAL B CA 1
ATOM 2022 C C . VAL B 1 125 ? -8.328 -39.531 -8.812 1 47.03 125 VAL B C 1
ATOM 2024 O O . VAL B 1 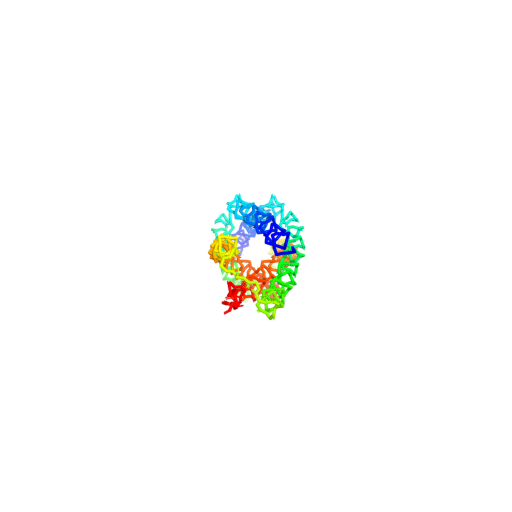125 ? -8.891 -39.469 -7.715 1 47.03 125 VAL B O 1
#

Organism: Arcobacter nitrofigilis (strain ATCC 33309 / DSM 7299 / CCUG 15893 / LMG 7604 / NCTC 12251 / CI) (NCBI:txid572480)

Secondary structure (DSSP, 8-state):
-HHHHHHHHHHHHHHHHHHHHHHHHHHHHT-THHHHHHHHHHHHHHHHHHHHHHHHHHHHHHHHHTT--GGGGHHHHHHHHHHHHHHHHHHHHHHHHHHHHHHHHHHHHHHHHHHTSGGGT----/-HHHHHHHHHHHHHHHHHHHHHHHHHHHHT-THHHHHHHHHHHHHHHHHHHHHHHHHHHHHHHHHTT--GGGGHHHHHHHHHHHHHHHHHHHHHHHHHHHHHHHHHHHHHHHHHHTSGGGT----

Sequence (250 aa):
MIKNITDEMSSLVIKMKDLINSDIEDIKAARHEKLLDRNDDKQKYMDRIIELRKNLNDELVNKMQEGVDINTYRDDVDTLEQQLQELHILNAKLASIVLPIQQMYKDIVEELTSQSGGNIVEIKVMIKNITDEMSSLVIKMKDLINSDIEDIKAARHEKLLDRNDDKQKYMDRIIELRKNLNDELVNKMQEGVDINTYRDDVDTLEQQLQELHILNAKLASIVLPIQQMYKDIVEELTSQSGGNIVEIKV

Solvent-accessible surface area (backbone atoms only — not comparable to full-atom values): 13548 Å² total; per-residue (Å²): 111,64,67,59,44,49,51,50,43,47,52,43,48,53,52,43,47,52,52,51,52,50,46,50,52,50,62,62,68,44,52,63,62,62,56,54,56,48,47,57,52,45,50,51,45,49,53,49,41,54,53,44,50,55,52,45,42,53,49,52,53,52,38,48,75,72,68,46,68,64,73,79,47,42,67,58,51,51,51,45,40,52,51,43,48,50,46,50,54,49,44,50,52,45,44,66,60,45,50,61,51,32,49,50,42,47,50,51,48,51,53,46,56,64,57,61,50,71,65,77,49,59,78,76,127,111,63,66,60,47,50,52,50,44,46,53,43,50,53,54,45,48,51,52,50,52,50,46,48,52,51,60,62,68,44,53,63,62,61,55,53,57,49,47,56,52,45,50,52,45,50,53,50,42,53,53,45,49,53,51,45,40,52,50,52,52,53,38,47,74,73,67,48,69,64,73,78,46,42,67,60,52,50,52,44,41,52,50,43,48,51,45,51,52,50,45,52,52,46,42,67,59,46,52,59,51,31,50,49,42,47,51,50,48,51,53,47,57,65,58,61,50,72,65,78,50,58,77,77,125

Radius of gyration: 28.6 Å; Cα contacts (8 Å, |Δi|>4): 184; chains: 2; bounding box: 27×99×42 Å

pLDDT: mean 87.74, std 10.75, range [47.03, 97.44]